Protein AF-A0A6A2Y0K1-F1 (afdb_monomer)

Radius of gyration: 18.23 Å; Cα contacts (8 Å, |Δi|>4): 203; chains: 1; bounding box: 44×36×52 Å

Mean predicted aligned error: 8.8 Å

Structure (mmCIF, N/CA/C/O backbone):
data_AF-A0A6A2Y0K1-F1
#
_entry.id   AF-A0A6A2Y0K1-F1
#
loop_
_atom_site.group_PDB
_atom_site.id
_atom_site.type_symbol
_atom_site.label_atom_id
_atom_site.label_alt_id
_atom_site.label_comp_id
_atom_site.label_asym_id
_atom_site.label_entity_id
_atom_site.label_seq_id
_atom_site.pdbx_PDB_ins_code
_atom_site.Cartn_x
_atom_site.Cartn_y
_atom_site.Cartn_z
_atom_site.occupancy
_atom_site.B_iso_or_equiv
_atom_site.auth_seq_id
_atom_site.auth_comp_id
_atom_site.auth_asym_id
_atom_site.auth_atom_id
_atom_site.pdbx_PDB_model_num
ATOM 1 N N . MET A 1 1 ? 5.555 -11.309 -13.187 1.00 53.84 1 MET A N 1
ATOM 2 C CA . MET A 1 1 ? 6.820 -11.446 -12.439 1.00 53.84 1 MET A CA 1
ATOM 3 C C . MET A 1 1 ? 6.806 -10.400 -11.347 1.00 53.84 1 MET A C 1
ATOM 5 O O . MET A 1 1 ? 6.466 -9.264 -11.647 1.00 53.84 1 MET A O 1
ATOM 9 N N . THR A 1 2 ? 7.125 -10.793 -10.123 1.00 60.97 2 THR A N 1
ATOM 10 C CA . THR A 1 2 ? 7.302 -9.915 -8.962 1.00 60.97 2 THR A CA 1
ATOM 11 C C . THR A 1 2 ? 8.755 -9.998 -8.495 1.00 60.97 2 THR A C 1
ATOM 13 O O . THR A 1 2 ? 9.480 -10.918 -8.870 1.00 60.97 2 THR A O 1
ATOM 16 N N . ILE A 1 3 ? 9.188 -9.012 -7.714 1.00 63.50 3 ILE A N 1
ATOM 17 C CA . ILE A 1 3 ? 10.504 -8.951 -7.069 1.00 63.50 3 ILE A CA 1
ATOM 18 C C . ILE A 1 3 ? 10.239 -8.642 -5.599 1.00 63.50 3 ILE A C 1
ATOM 20 O O . ILE A 1 3 ? 9.647 -7.601 -5.298 1.00 63.50 3 ILE A O 1
ATOM 24 N N . ASP A 1 4 ? 10.662 -9.540 -4.716 1.00 69.44 4 ASP A N 1
ATOM 25 C CA . ASP A 1 4 ? 10.650 -9.320 -3.273 1.00 69.44 4 ASP A CA 1
ATOM 26 C C . ASP A 1 4 ? 11.862 -8.484 -2.859 1.00 69.44 4 ASP A C 1
ATOM 28 O O . ASP A 1 4 ? 12.955 -8.664 -3.398 1.00 69.44 4 ASP A O 1
ATOM 32 N N . GLU A 1 5 ? 11.665 -7.562 -1.909 1.00 68.50 5 GLU A N 1
ATOM 33 C CA . GLU A 1 5 ? 12.72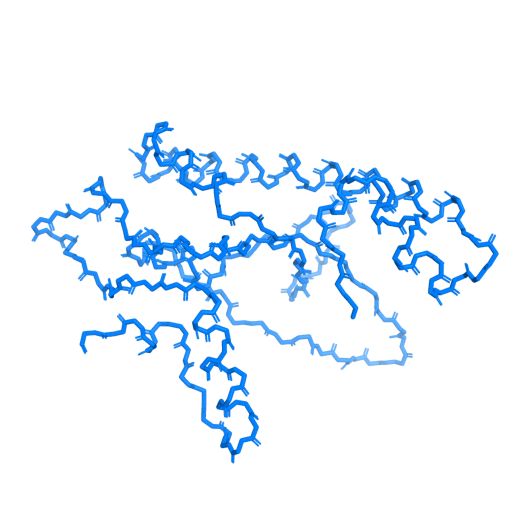1 -6.678 -1.389 1.00 68.50 5 GLU A CA 1
ATOM 34 C C . GLU A 1 5 ? 13.576 -6.038 -2.502 1.00 68.50 5 GLU A C 1
ATOM 36 O O . GLU A 1 5 ? 14.801 -6.087 -2.473 1.00 68.50 5 GLU A O 1
ATOM 41 N N . ALA A 1 6 ? 12.932 -5.454 -3.518 1.00 62.25 6 ALA A N 1
ATOM 42 C CA . ALA A 1 6 ? 13.609 -4.968 -4.723 1.00 62.25 6 ALA A CA 1
ATOM 43 C C . ALA A 1 6 ? 14.703 -3.907 -4.461 1.00 62.25 6 ALA A C 1
ATOM 45 O O . ALA A 1 6 ? 15.615 -3.771 -5.267 1.00 62.25 6 ALA A O 1
ATOM 46 N N . GLN A 1 7 ? 14.673 -3.220 -3.314 1.00 62.59 7 GLN A N 1
ATOM 47 C CA . GLN A 1 7 ? 15.758 -2.343 -2.860 1.00 62.59 7 GLN A CA 1
ATOM 48 C C . GLN A 1 7 ? 17.090 -3.083 -2.597 1.00 62.59 7 GLN A C 1
ATOM 50 O O . GLN A 1 7 ? 18.147 -2.460 -2.540 1.00 62.59 7 GLN A O 1
ATOM 55 N N . VAL A 1 8 ? 17.064 -4.410 -2.443 1.00 75.75 8 VAL A N 1
ATOM 56 C CA . VAL A 1 8 ? 18.248 -5.268 -2.328 1.00 75.75 8 VAL A CA 1
ATOM 57 C C . VAL A 1 8 ? 18.724 -5.642 -3.733 1.00 75.75 8 VAL A C 1
ATOM 59 O O . VAL A 1 8 ? 18.092 -6.437 -4.429 1.00 75.75 8 VAL A O 1
ATOM 62 N N . ALA A 1 9 ? 19.874 -5.102 -4.148 1.00 74.62 9 ALA A N 1
ATOM 63 C CA . ALA A 1 9 ? 20.397 -5.258 -5.511 1.00 74.62 9 ALA A CA 1
ATOM 64 C C . ALA A 1 9 ? 20.493 -6.715 -5.998 1.00 74.62 9 ALA A C 1
ATOM 66 O O . ALA A 1 9 ? 20.156 -7.002 -7.148 1.00 74.62 9 ALA A O 1
ATOM 67 N N . ALA A 1 10 ? 20.860 -7.646 -5.111 1.00 76.44 10 ALA A N 1
ATOM 68 C CA . ALA A 1 10 ? 20.919 -9.073 -5.421 1.00 76.44 10 ALA A CA 1
ATOM 69 C C . ALA A 1 10 ? 19.576 -9.631 -5.934 1.00 76.44 10 ALA A C 1
ATOM 71 O O . ALA A 1 10 ? 19.570 -10.447 -6.852 1.00 76.44 10 ALA A O 1
ATOM 72 N N . ASN A 1 11 ? 18.441 -9.153 -5.415 1.00 75.88 11 ASN A N 1
ATOM 73 C CA . ASN A 1 11 ? 17.114 -9.659 -5.773 1.00 75.88 11 ASN A CA 1
ATOM 74 C C . ASN A 1 11 ? 16.687 -9.185 -7.175 1.00 75.88 11 ASN A C 1
ATOM 76 O O . ASN A 1 11 ? 16.010 -9.912 -7.905 1.00 75.88 11 ASN A O 1
ATOM 80 N N . ILE A 1 12 ? 17.142 -7.997 -7.594 1.00 70.69 12 ILE A N 1
ATOM 81 C CA . ILE A 1 12 ? 16.997 -7.490 -8.969 1.00 70.69 12 ILE A CA 1
ATOM 82 C C . ILE A 1 12 ? 17.956 -8.200 -9.936 1.00 70.69 12 ILE A C 1
ATOM 84 O O . ILE A 1 12 ? 17.581 -8.509 -11.070 1.00 70.69 12 ILE A O 1
ATOM 88 N N . GLU A 1 13 ? 19.194 -8.459 -9.526 1.00 72.06 13 GLU A N 1
ATOM 89 C CA . GLU A 1 13 ? 20.202 -9.075 -10.394 1.00 72.06 13 GLU A CA 1
ATOM 90 C C . GLU A 1 13 ? 19.925 -10.566 -10.633 1.00 72.06 13 GLU A C 1
ATOM 92 O O . GLU A 1 13 ? 19.977 -11.025 -11.775 1.00 72.06 13 GLU A O 1
ATOM 97 N N . GLN A 1 14 ? 19.556 -11.306 -9.584 1.00 71.31 14 GLN A N 1
ATOM 98 C CA . GLN A 1 14 ? 19.331 -12.754 -9.642 1.00 71.31 14 GLN A CA 1
ATOM 99 C C . GLN A 1 14 ? 17.934 -13.140 -10.159 1.00 71.31 14 GLN A C 1
ATOM 101 O O . GLN A 1 14 ? 17.785 -14.242 -10.683 1.00 71.31 14 GLN A O 1
ATOM 106 N N . GLY A 1 15 ? 16.933 -12.254 -10.052 1.00 73.19 15 GLY A N 1
ATOM 107 C CA . GLY A 1 15 ? 15.549 -12.507 -10.475 1.00 73.19 15 GLY A CA 1
ATOM 108 C C . GLY A 1 15 ? 15.203 -11.992 -11.885 1.00 73.19 15 GLY A C 1
ATOM 109 O O . GLY A 1 15 ? 15.308 -12.730 -12.866 1.00 73.19 15 GLY A O 1
ATOM 110 N N . PRO A 1 16 ? 14.729 -10.741 -12.029 1.00 66.12 16 PRO A N 1
ATOM 111 C CA . PRO A 1 16 ? 14.232 -10.208 -13.298 1.00 66.12 16 PRO A CA 1
ATOM 112 C C . PRO A 1 16 ? 15.345 -10.036 -14.332 1.00 66.12 16 PRO A C 1
ATOM 114 O O . PRO A 1 16 ? 15.141 -10.327 -15.510 1.00 66.12 16 PRO A O 1
ATOM 117 N N . THR A 1 17 ? 16.522 -9.573 -13.906 1.00 68.50 17 THR A N 1
ATOM 118 C CA . THR A 1 17 ? 17.602 -9.221 -14.831 1.00 68.50 17 THR A CA 1
ATOM 119 C C . THR A 1 17 ? 18.168 -10.463 -15.505 1.00 68.50 17 THR A C 1
ATOM 121 O O . THR A 1 17 ? 18.288 -10.465 -16.724 1.00 68.50 17 THR A O 1
ATOM 124 N N . SER A 1 18 ? 18.439 -11.529 -14.747 1.00 70.19 18 SER A N 1
ATOM 125 C CA . SER A 1 18 ? 18.850 -12.835 -15.280 1.00 70.19 18 SER A CA 1
ATOM 126 C C . SER A 1 18 ? 17.787 -13.461 -16.198 1.00 70.19 18 SER A C 1
ATOM 128 O O . SER A 1 18 ? 18.130 -14.054 -17.219 1.00 70.19 18 SER A O 1
ATOM 130 N N . THR A 1 19 ? 16.497 -13.292 -15.875 1.00 75.12 19 THR A N 1
ATOM 131 C CA . THR A 1 19 ? 15.384 -13.863 -16.652 1.00 75.12 19 THR A CA 1
ATOM 132 C C . THR A 1 19 ? 15.193 -13.173 -18.007 1.00 75.12 19 THR A C 1
ATOM 134 O O . THR A 1 19 ? 14.961 -13.849 -19.007 1.00 75.12 19 THR A O 1
ATOM 137 N N . PHE A 1 20 ? 15.283 -11.840 -18.066 1.00 76.44 20 PHE A N 1
ATOM 138 C CA . PHE A 1 20 ? 15.138 -11.086 -19.322 1.00 76.44 20 PHE A CA 1
ATOM 139 C C . PHE A 1 20 ? 16.454 -10.940 -20.102 1.00 76.44 20 PHE A C 1
ATOM 141 O O . PHE A 1 20 ? 16.431 -10.834 -21.327 1.00 76.44 20 PHE A O 1
ATOM 148 N N . TRP A 1 21 ? 17.597 -10.974 -19.414 1.00 83.06 21 TRP A N 1
ATOM 149 C CA . TRP A 1 21 ? 18.937 -10.942 -19.998 1.00 83.06 21 TRP A CA 1
ATOM 150 C C . TRP A 1 21 ? 19.806 -12.048 -19.372 1.00 83.06 21 TRP A C 1
ATOM 152 O O . TRP A 1 21 ? 20.451 -11.813 -18.350 1.00 83.06 21 TRP A O 1
ATOM 162 N N . PRO A 1 22 ? 19.915 -13.234 -20.005 1.00 77.00 22 PRO A N 1
ATOM 163 C CA . PRO A 1 22 ? 20.721 -14.353 -19.492 1.00 77.00 22 PRO A CA 1
ATOM 164 C C . PRO A 1 22 ? 22.223 -14.065 -19.314 1.00 77.00 22 PRO A C 1
ATOM 166 O O . PRO A 1 22 ? 22.923 -14.816 -18.641 1.00 77.00 22 PRO A O 1
ATOM 169 N N . HIS A 1 23 ? 22.730 -12.976 -19.902 1.00 79.75 23 HIS A N 1
ATOM 170 C CA . HIS A 1 23 ? 24.102 -12.477 -19.725 1.00 79.75 23 HIS A CA 1
ATOM 171 C C . HIS A 1 23 ? 24.199 -11.294 -18.738 1.00 79.75 23 HIS A C 1
ATOM 173 O O . HIS A 1 23 ? 25.252 -10.671 -18.613 1.00 79.75 23 HIS A O 1
ATOM 179 N N . GLY A 1 24 ? 23.103 -10.979 -18.042 1.00 78.38 24 GLY A N 1
ATOM 180 C CA . GLY A 1 24 ? 22.944 -9.810 -17.186 1.00 78.38 24 GLY A CA 1
ATOM 181 C C . GLY A 1 24 ? 22.696 -8.509 -17.959 1.00 78.38 24 GLY A C 1
ATOM 182 O O . GLY A 1 24 ? 22.993 -8.379 -19.145 1.00 78.38 24 GLY A O 1
ATOM 183 N N . ASN A 1 25 ? 22.160 -7.509 -17.258 1.00 82.69 25 ASN A N 1
ATOM 184 C CA . ASN A 1 25 ? 22.039 -6.132 -17.735 1.00 82.69 25 ASN A CA 1
ATOM 185 C C . ASN A 1 25 ? 22.321 -5.173 -16.569 1.00 82.69 25 ASN A C 1
ATOM 187 O O . ASN A 1 25 ? 21.415 -4.634 -15.939 1.00 82.69 25 ASN A O 1
ATOM 191 N N . ILE A 1 26 ? 23.611 -4.984 -16.273 1.00 83.56 26 ILE A N 1
ATOM 192 C CA . ILE A 1 26 ? 24.103 -4.218 -15.113 1.00 83.56 26 ILE A CA 1
ATOM 193 C C . ILE A 1 26 ? 23.573 -2.773 -15.108 1.00 83.56 26 ILE A C 1
ATOM 195 O O . ILE A 1 26 ? 23.351 -2.200 -14.042 1.00 83.56 26 ILE A O 1
ATOM 199 N N . SER A 1 27 ? 23.355 -2.180 -16.287 1.00 84.81 27 SER A N 1
ATOM 200 C CA . SER A 1 27 ? 22.778 -0.836 -16.407 1.00 84.81 27 SER A CA 1
ATOM 201 C C . SER A 1 27 ? 21.330 -0.817 -15.906 1.00 84.81 27 SER A C 1
ATOM 203 O O . SER A 1 27 ? 20.997 -0.045 -15.009 1.00 84.81 27 SER A O 1
ATOM 205 N N . PHE A 1 28 ? 20.498 -1.742 -16.403 1.00 83.44 28 PHE A N 1
ATOM 206 C CA . PHE A 1 28 ? 19.109 -1.889 -15.967 1.00 83.44 28 PHE A CA 1
ATOM 207 C C . PHE A 1 28 ? 18.999 -2.211 -14.471 1.00 83.44 28 PHE A C 1
ATOM 209 O O . PHE A 1 28 ? 18.216 -1.556 -13.783 1.00 83.44 28 PHE A O 1
ATOM 216 N N . SER A 1 29 ? 19.819 -3.135 -13.947 1.00 81.81 29 SER A N 1
ATOM 217 C CA . SER A 1 29 ? 19.851 -3.443 -12.508 1.00 81.81 29 SER A CA 1
ATOM 218 C C . SER A 1 29 ? 20.084 -2.191 -11.669 1.00 81.81 29 SER A C 1
ATOM 220 O O . SER A 1 29 ? 19.303 -1.899 -10.767 1.00 81.81 29 SER A O 1
ATOM 222 N N . LYS A 1 30 ? 21.123 -1.410 -11.993 1.00 85.00 30 LYS A N 1
ATOM 223 C CA . LYS A 1 30 ? 21.480 -0.197 -11.244 1.00 85.00 30 LYS A CA 1
ATOM 224 C C . LYS A 1 30 ? 20.390 0.869 -11.309 1.00 85.00 30 LYS A C 1
ATOM 226 O O . LYS A 1 30 ? 20.088 1.478 -10.286 1.00 85.00 30 LYS A O 1
ATOM 231 N N . THR A 1 31 ? 19.771 1.072 -12.475 1.00 84.44 31 THR A N 1
ATOM 232 C CA . THR A 1 31 ? 18.630 1.988 -12.615 1.00 84.44 31 THR A CA 1
ATOM 233 C C . THR A 1 31 ? 17.434 1.537 -11.776 1.00 84.44 31 THR A C 1
ATOM 235 O O . THR A 1 31 ? 16.811 2.373 -11.123 1.00 84.44 31 THR A O 1
ATOM 238 N N . LEU A 1 32 ? 17.119 0.237 -11.759 1.00 80.31 32 LEU A N 1
ATOM 239 C CA . LEU A 1 32 ? 15.968 -0.283 -11.022 1.00 80.31 32 LEU A CA 1
ATOM 240 C C . LEU A 1 32 ? 16.193 -0.256 -9.501 1.00 80.31 32 LEU A C 1
ATOM 242 O O . LEU A 1 32 ? 15.295 0.179 -8.785 1.00 80.31 32 LEU A O 1
ATOM 246 N N . VAL A 1 33 ? 17.391 -0.610 -9.015 1.00 80.56 33 VAL A N 1
ATOM 247 C CA . VAL A 1 33 ? 17.774 -0.482 -7.593 1.00 80.56 33 VAL A CA 1
ATOM 248 C C . VAL A 1 33 ? 17.592 0.960 -7.126 1.00 80.56 33 VAL A C 1
ATOM 250 O O . VAL A 1 33 ? 16.787 1.219 -6.233 1.00 80.56 33 VAL A O 1
ATOM 253 N N . TRP A 1 34 ? 18.245 1.913 -7.797 1.00 83.19 34 TRP A N 1
ATOM 254 C CA . TRP A 1 34 ? 18.164 3.340 -7.468 1.00 83.19 34 TRP A CA 1
ATOM 255 C C . TRP A 1 34 ? 16.722 3.877 -7.491 1.00 83.19 34 TRP A C 1
ATOM 257 O O . TRP A 1 34 ? 16.318 4.643 -6.614 1.00 83.19 34 TRP A O 1
ATOM 267 N N . PHE A 1 35 ? 15.909 3.437 -8.458 1.00 82.25 35 PHE A N 1
ATOM 268 C CA . PHE A 1 35 ? 14.488 3.778 -8.503 1.00 82.25 35 PHE A CA 1
ATOM 269 C C . PHE A 1 35 ? 13.730 3.238 -7.280 1.00 82.25 35 PHE A C 1
ATOM 271 O O . PHE A 1 35 ? 12.950 3.973 -6.675 1.00 82.25 35 PHE A O 1
ATOM 278 N N . THR A 1 36 ? 13.970 1.985 -6.879 1.00 77.19 36 THR A N 1
ATOM 279 C CA . THR A 1 36 ? 13.310 1.384 -5.706 1.00 77.19 36 THR A CA 1
ATOM 280 C C . THR A 1 36 ? 13.751 2.012 -4.382 1.00 77.19 36 THR A C 1
ATOM 282 O O . THR A 1 36 ? 12.904 2.221 -3.517 1.00 77.19 36 THR A O 1
ATOM 285 N N . GLU A 1 37 ? 15.017 2.419 -4.237 1.00 81.25 37 GLU A N 1
ATOM 286 C CA . GLU A 1 37 ? 15.493 3.196 -3.080 1.00 81.25 37 GLU A CA 1
ATOM 287 C C . GLU A 1 37 ? 14.754 4.540 -2.953 1.00 81.25 37 GLU A C 1
ATOM 289 O O . GLU A 1 37 ? 14.286 4.907 -1.871 1.00 81.25 37 GLU A O 1
ATOM 294 N N . LEU A 1 38 ? 14.610 5.282 -4.060 1.00 82.44 38 LEU A N 1
ATOM 295 C CA . LEU A 1 38 ? 13.881 6.555 -4.072 1.00 82.44 38 LEU A CA 1
ATOM 296 C C . LEU A 1 38 ? 12.383 6.371 -3.815 1.00 82.44 38 LEU A C 1
ATOM 298 O O . LEU A 1 38 ? 11.801 7.126 -3.034 1.00 82.44 38 LEU A O 1
ATOM 302 N N . ALA A 1 39 ? 11.764 5.365 -4.432 1.00 78.31 39 ALA A N 1
ATOM 303 C CA . ALA A 1 39 ? 10.350 5.075 -4.241 1.00 78.31 39 ALA A CA 1
ATOM 304 C C . ALA A 1 39 ? 10.053 4.624 -2.796 1.00 78.31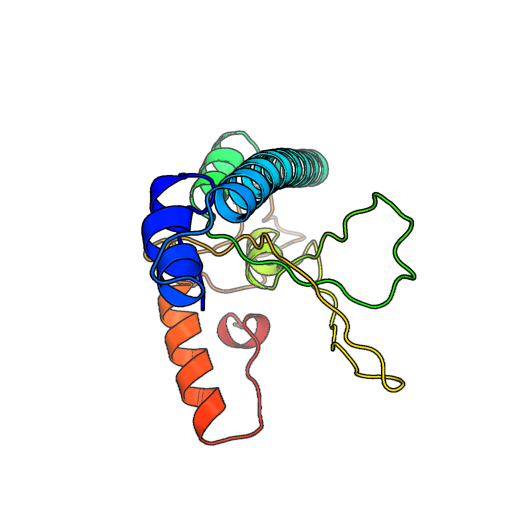 39 ALA A C 1
ATOM 306 O O . ALA A 1 39 ? 9.067 5.070 -2.216 1.00 78.31 39 ALA A O 1
ATOM 307 N N . SER A 1 40 ? 10.936 3.834 -2.172 1.00 76.94 40 SER A N 1
ATOM 308 C CA . SER A 1 40 ? 10.803 3.414 -0.768 1.00 76.94 40 SER A CA 1
ATOM 309 C C . SER A 1 40 ? 10.879 4.607 0.198 1.00 76.94 40 SER A C 1
ATOM 311 O O . SER A 1 40 ? 10.108 4.706 1.153 1.00 76.94 40 SER A O 1
ATOM 313 N N . ARG A 1 41 ? 11.744 5.592 -0.091 1.00 83.62 41 ARG A N 1
ATOM 314 C CA . ARG A 1 41 ? 11.805 6.861 0.660 1.00 83.62 41 ARG A CA 1
ATOM 315 C C . ARG A 1 41 ? 10.534 7.703 0.502 1.00 83.62 41 ARG A C 1
ATOM 317 O O . ARG A 1 41 ? 10.093 8.316 1.476 1.00 83.62 41 ARG A O 1
ATOM 324 N N . LEU A 1 42 ? 9.946 7.736 -0.696 1.00 83.50 42 LEU A N 1
ATOM 325 C CA . LEU A 1 42 ? 8.653 8.385 -0.935 1.00 83.50 42 LEU A CA 1
ATOM 326 C C . LEU A 1 42 ? 7.530 7.685 -0.154 1.00 83.50 42 LEU A C 1
ATOM 328 O O . LEU A 1 42 ? 6.770 8.360 0.534 1.00 83.50 42 LEU A O 1
ATOM 332 N N . GLU A 1 43 ? 7.468 6.352 -0.184 1.00 80.06 43 GLU A N 1
ATOM 333 C CA . GLU A 1 43 ? 6.468 5.569 0.552 1.00 80.06 43 GLU A CA 1
ATOM 334 C C . GLU A 1 43 ? 6.526 5.835 2.063 1.00 80.06 43 GLU A C 1
ATOM 336 O O . GLU A 1 43 ? 5.512 6.207 2.650 1.00 80.06 43 GLU A O 1
ATOM 341 N N . LYS A 1 44 ? 7.717 5.780 2.678 1.00 81.56 44 LYS A N 1
ATOM 342 C CA . LYS A 1 44 ? 7.894 6.095 4.110 1.00 81.56 44 LYS A CA 1
ATOM 343 C C . LYS A 1 44 ? 7.529 7.539 4.469 1.00 81.56 44 LYS A C 1
ATOM 345 O O . LYS A 1 44 ? 7.139 7.814 5.604 1.00 81.56 44 LYS A O 1
ATOM 350 N N . THR A 1 45 ? 7.626 8.464 3.512 1.00 87.12 45 THR A N 1
ATOM 351 C CA . THR A 1 45 ? 7.162 9.851 3.687 1.00 87.12 45 THR A CA 1
ATOM 352 C C . THR A 1 45 ? 5.633 9.910 3.682 1.00 87.12 45 THR A C 1
ATOM 354 O O . THR A 1 45 ? 5.042 10.502 4.581 1.00 87.12 45 THR A O 1
ATOM 357 N N . VAL A 1 46 ? 4.984 9.236 2.727 1.00 85.31 46 VAL A N 1
ATOM 358 C CA . VAL A 1 46 ? 3.516 9.141 2.640 1.00 85.31 46 VAL A CA 1
ATOM 359 C C . VAL A 1 46 ? 2.923 8.437 3.865 1.00 85.31 46 VAL A C 1
ATOM 361 O O . VAL A 1 46 ? 1.966 8.945 4.440 1.00 85.31 46 VAL A O 1
ATOM 364 N N . GLN A 1 47 ? 3.498 7.311 4.300 1.00 83.75 47 GLN A N 1
ATOM 365 C CA . GLN A 1 47 ? 3.068 6.579 5.500 1.00 83.75 47 GLN A CA 1
ATOM 366 C C . GLN A 1 47 ? 3.104 7.476 6.742 1.00 83.75 47 GLN A C 1
ATOM 368 O O . GLN A 1 47 ? 2.132 7.514 7.494 1.00 83.75 47 GLN A O 1
ATOM 373 N N . ARG A 1 48 ? 4.174 8.266 6.919 1.00 85.50 48 ARG A N 1
ATOM 374 C CA . ARG A 1 48 ? 4.253 9.243 8.010 1.00 85.50 48 ARG A CA 1
ATOM 375 C C . ARG A 1 48 ? 3.175 10.320 7.904 1.00 85.50 48 ARG A C 1
ATOM 377 O O . ARG A 1 48 ? 2.492 10.563 8.889 1.00 85.50 48 ARG A O 1
ATOM 384 N N . MET A 1 49 ? 2.980 10.917 6.727 1.00 88.75 49 MET A N 1
ATOM 385 C CA . MET A 1 49 ? 1.928 11.923 6.529 1.00 88.75 49 MET A CA 1
ATOM 386 C C . MET A 1 49 ? 0.534 11.360 6.844 1.00 88.75 49 MET A C 1
ATOM 388 O O . MET A 1 49 ? -0.291 12.063 7.414 1.00 88.75 49 MET A O 1
ATOM 392 N N . VAL A 1 50 ? 0.266 10.091 6.515 1.00 87.69 50 VAL A N 1
ATOM 393 C CA . VAL A 1 50 ? -0.988 9.412 6.878 1.00 87.69 50 VAL A CA 1
ATOM 394 C C . VAL A 1 50 ? -1.111 9.251 8.398 1.00 87.69 50 VAL A C 1
ATOM 396 O O . VAL A 1 50 ? -2.147 9.617 8.941 1.00 87.69 50 VAL A O 1
ATOM 399 N N . LEU A 1 51 ? -0.072 8.782 9.099 1.00 87.06 51 LEU A N 1
ATOM 400 C CA . LEU A 1 51 ? -0.080 8.690 10.570 1.00 87.06 51 LEU A CA 1
ATOM 401 C C . LEU A 1 51 ? -0.326 10.054 11.233 1.00 87.06 51 LEU A C 1
ATOM 403 O O . LEU A 1 51 ? -1.181 10.161 12.106 1.00 87.06 51 LEU A O 1
ATOM 407 N N . GLU A 1 52 ? 0.374 11.096 10.776 1.00 89.38 52 GLU A N 1
ATOM 408 C CA . GLU A 1 52 ? 0.251 12.471 11.279 1.00 89.38 52 GLU A CA 1
ATOM 409 C C . GLU A 1 52 ? -1.158 13.050 11.047 1.00 89.38 52 GLU A C 1
ATOM 411 O O . GLU A 1 52 ? -1.700 13.709 11.933 1.00 89.38 52 GLU A O 1
ATOM 416 N N . ILE A 1 53 ? -1.784 12.772 9.895 1.00 90.38 53 ILE A N 1
ATOM 417 C CA . ILE A 1 53 ? -3.167 13.183 9.583 1.00 90.38 53 ILE A CA 1
ATOM 418 C C . ILE A 1 53 ? -4.193 12.451 10.460 1.00 90.38 53 ILE A C 1
ATOM 420 O O . ILE A 1 53 ? -5.194 13.048 10.853 1.00 90.38 53 ILE A O 1
ATOM 424 N N . PHE A 1 54 ? -3.961 11.170 10.754 1.00 89.75 54 PHE A N 1
ATOM 425 C CA . PHE A 1 54 ? -4.879 10.327 11.525 1.00 89.75 54 PHE A CA 1
ATOM 426 C C . PHE A 1 54 ? -4.591 10.301 13.037 1.00 89.75 54 PHE A C 1
ATOM 428 O O . PHE A 1 54 ? -5.345 9.682 13.781 1.00 89.75 54 PHE A O 1
ATOM 435 N N . GLY A 1 55 ? -3.545 10.986 13.511 1.00 89.56 55 GLY A N 1
ATOM 436 C CA . GLY A 1 55 ? -3.205 11.091 14.936 1.00 89.56 55 GLY A CA 1
ATOM 437 C C . GLY A 1 55 ? -2.671 9.803 15.577 1.00 89.56 55 GLY A C 1
ATOM 438 O O . GLY A 1 55 ? -2.665 9.701 16.801 1.00 89.56 55 GLY A O 1
ATOM 439 N N . VAL A 1 56 ? -2.235 8.830 14.772 1.00 86.19 56 VAL A N 1
ATOM 440 C CA . VAL A 1 56 ? -1.762 7.512 15.235 1.00 86.19 56 VAL A CA 1
ATOM 441 C C . VAL A 1 56 ? -0.280 7.579 15.627 1.00 86.19 56 VAL A C 1
ATOM 443 O O . VAL A 1 56 ? 0.508 8.273 14.982 1.00 86.19 56 VAL A O 1
ATOM 446 N N . ASP A 1 57 ? 0.113 6.865 16.687 1.00 77.19 57 ASP A N 1
ATOM 447 C CA . ASP A 1 57 ? 1.423 7.028 17.326 1.00 77.19 57 ASP A CA 1
ATOM 448 C C . ASP A 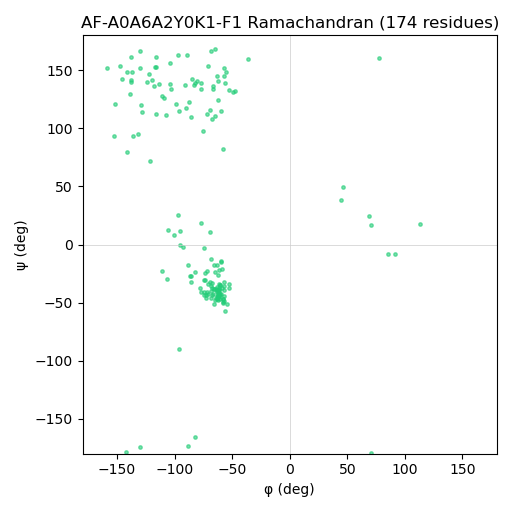1 57 ? 2.560 6.150 16.729 1.00 77.19 57 ASP A C 1
ATOM 450 O O . ASP A 1 57 ? 2.426 5.471 15.704 1.00 77.19 57 ASP A O 1
ATOM 454 N N . ASN A 1 58 ? 3.732 6.165 17.379 1.00 65.44 58 ASN A N 1
ATOM 455 C CA . ASN A 1 58 ? 4.910 5.397 16.959 1.00 65.44 58 ASN A CA 1
ATOM 456 C C . ASN A 1 58 ? 4.774 3.860 17.108 1.00 65.44 58 ASN A C 1
ATOM 458 O O . ASN A 1 58 ? 5.598 3.123 16.561 1.00 65.44 58 ASN A O 1
ATOM 462 N N . HIS A 1 59 ? 3.759 3.342 17.803 1.00 64.38 59 HIS A N 1
ATOM 463 C CA . HIS A 1 59 ? 3.396 1.923 17.769 1.00 64.38 59 HIS A CA 1
ATOM 464 C C . HIS A 1 59 ? 2.647 1.594 16.473 1.00 64.38 59 HIS A C 1
ATOM 466 O O . HIS A 1 59 ? 2.968 0.594 15.825 1.00 64.38 59 HIS A O 1
ATOM 472 N N . GLY A 1 60 ? 1.749 2.478 16.025 1.00 59.22 60 GLY A N 1
ATOM 473 C CA . GLY A 1 60 ? 1.142 2.400 14.694 1.00 59.22 60 GLY A CA 1
ATOM 474 C C . GLY A 1 60 ? 2.165 2.506 13.557 1.00 59.22 60 GLY A C 1
ATOM 475 O O . GLY A 1 60 ? 2.047 1.789 12.566 1.00 59.22 60 GLY A O 1
ATOM 476 N N . TRP A 1 61 ? 3.235 3.295 13.729 1.00 56.56 61 TRP A N 1
ATOM 477 C CA . TRP A 1 61 ? 4.386 3.290 12.808 1.00 56.56 61 TRP A CA 1
ATOM 478 C C . TRP A 1 61 ? 5.015 1.896 12.665 1.00 56.56 61 TRP A C 1
ATOM 480 O O . TRP A 1 61 ? 5.208 1.431 11.544 1.00 56.56 61 TRP A O 1
ATOM 490 N N . ARG A 1 62 ? 5.289 1.191 13.774 1.00 58.53 62 ARG A N 1
ATOM 491 C CA . ARG A 1 62 ? 5.851 -0.175 13.721 1.00 58.53 62 ARG A CA 1
ATOM 492 C C . ARG A 1 62 ? 4.914 -1.154 13.018 1.00 58.53 62 ARG A C 1
ATOM 494 O O . ARG A 1 62 ? 5.379 -1.990 12.253 1.00 58.53 62 ARG A O 1
ATOM 501 N N . VAL A 1 63 ? 3.609 -1.022 13.253 1.00 59.53 63 VAL A N 1
ATOM 502 C CA . VAL A 1 63 ? 2.584 -1.808 12.559 1.00 59.53 63 VAL A CA 1
ATOM 503 C C . VAL A 1 63 ? 2.606 -1.544 11.052 1.00 59.53 63 VAL A C 1
ATOM 505 O O . VAL A 1 63 ? 2.572 -2.502 10.288 1.00 59.53 63 VAL A O 1
ATOM 508 N N . LEU A 1 64 ? 2.734 -0.288 10.606 1.00 58.78 64 LEU A N 1
ATOM 509 C CA . LEU A 1 64 ? 2.873 0.020 9.179 1.00 58.78 64 LEU A CA 1
ATOM 510 C C . LEU A 1 64 ? 4.214 -0.441 8.583 1.00 58.78 64 LEU A C 1
ATOM 512 O O . LEU A 1 64 ? 4.224 -0.847 7.425 1.00 58.78 64 LEU A O 1
ATOM 516 N N . GLU A 1 65 ? 5.320 -0.452 9.337 1.00 56.88 65 GLU A N 1
ATOM 517 C CA . GLU A 1 65 ? 6.586 -1.048 8.868 1.00 56.88 65 GLU A CA 1
ATOM 518 C C . GLU A 1 65 ? 6.500 -2.578 8.706 1.00 56.88 65 GLU A C 1
ATOM 520 O O . GLU A 1 65 ? 7.093 -3.119 7.774 1.00 56.88 65 GLU A O 1
ATOM 525 N N . ASP A 1 66 ? 5.715 -3.271 9.537 1.00 50.66 66 ASP A N 1
ATOM 526 C CA . ASP A 1 66 ? 5.367 -4.688 9.341 1.00 50.66 66 ASP A CA 1
ATOM 527 C C . ASP A 1 66 ? 4.323 -4.908 8.211 1.00 50.66 66 ASP A C 1
ATOM 529 O O . ASP A 1 66 ? 4.031 -6.053 7.867 1.00 50.66 66 ASP A O 1
ATOM 533 N N . MET A 1 67 ? 3.784 -3.857 7.567 1.00 49.28 67 MET A N 1
ATOM 534 C CA . MET A 1 67 ? 2.820 -3.971 6.453 1.00 49.28 67 MET A CA 1
ATOM 535 C C . MET A 1 67 ? 3.426 -3.865 5.032 1.00 49.28 67 MET A C 1
ATOM 537 O O . MET A 1 67 ? 2.731 -3.461 4.095 1.00 49.28 67 MET A O 1
ATOM 541 N N . VAL A 1 68 ? 4.709 -4.198 4.840 1.00 41.31 68 VAL A N 1
ATOM 542 C CA . VAL A 1 68 ? 5.445 -3.813 3.617 1.00 41.31 68 VAL A CA 1
ATOM 543 C C . VAL A 1 68 ? 5.915 -4.984 2.732 1.00 41.31 68 VAL A C 1
ATOM 545 O O . VAL A 1 68 ? 6.886 -5.676 3.037 1.00 41.31 68 VAL A O 1
ATOM 548 N N . LYS A 1 69 ? 5.312 -5.086 1.538 1.00 41.41 69 LYS A N 1
ATOM 549 C CA . LYS A 1 69 ? 5.873 -5.649 0.288 1.00 41.41 69 LYS A CA 1
ATOM 550 C C . LYS A 1 69 ? 5.332 -4.887 -0.943 1.00 41.41 69 LYS A C 1
ATOM 552 O O . LYS A 1 69 ? 4.168 -4.506 -0.951 1.00 41.41 69 LYS A O 1
ATOM 557 N N . TRP A 1 70 ? 6.189 -4.691 -1.957 1.00 36.50 70 TRP A N 1
ATOM 558 C CA . TRP A 1 70 ? 6.173 -3.602 -2.972 1.00 36.50 70 TRP A CA 1
ATOM 559 C C . TRP A 1 70 ? 5.193 -3.793 -4.212 1.00 36.50 70 TRP A C 1
ATOM 561 O O . TRP A 1 70 ? 4.346 -4.671 -4.126 1.00 36.50 70 TRP A O 1
ATOM 571 N N . TRP A 1 71 ? 5.274 -3.036 -5.361 1.00 35.38 71 TRP A N 1
ATOM 572 C CA . TRP A 1 71 ? 4.538 -3.165 -6.703 1.00 35.38 71 TRP A CA 1
ATOM 573 C C . TRP A 1 71 ? 3.448 -2.195 -7.387 1.00 35.38 71 TRP A C 1
ATOM 575 O O . TRP A 1 71 ? 2.851 -2.613 -8.373 1.00 35.38 71 TRP A O 1
ATOM 585 N N . ILE A 1 72 ? 3.224 -0.903 -7.045 1.00 31.98 72 ILE A N 1
ATOM 586 C CA . ILE A 1 72 ? 2.252 0.118 -7.615 1.00 31.98 72 ILE A CA 1
ATOM 587 C C . ILE A 1 72 ? 1.918 0.186 -9.132 1.00 31.98 72 ILE A C 1
ATOM 589 O O . ILE A 1 72 ? 2.689 -0.192 -10.008 1.00 31.98 72 ILE A O 1
ATOM 593 N N . VAL A 1 73 ? 0.765 0.803 -9.453 1.00 35.00 73 VAL A N 1
ATOM 594 C CA . VAL A 1 73 ? 0.307 1.104 -10.830 1.00 35.00 73 VAL A CA 1
ATOM 595 C C . VAL A 1 73 ? -0.140 2.573 -11.009 1.00 35.00 73 VAL A C 1
ATOM 597 O O . VAL A 1 73 ? -0.596 3.220 -10.075 1.00 35.00 73 VAL A O 1
ATOM 600 N N . SER A 1 74 ? -0.022 3.102 -12.236 1.00 31.77 74 SER A N 1
ATOM 601 C CA . SER A 1 74 ? -0.410 4.467 -12.649 1.00 31.77 74 SER A CA 1
ATOM 602 C C . SER A 1 74 ? -1.730 4.491 -13.442 1.00 31.77 74 SER A C 1
ATOM 604 O O . SER A 1 74 ? -1.889 3.743 -14.415 1.00 31.77 74 SER A O 1
ATOM 606 N N . TYR A 1 75 ? -2.646 5.410 -13.103 1.00 34.66 75 TYR A N 1
ATOM 607 C CA . TYR A 1 75 ? -3.905 5.629 -13.836 1.00 34.66 75 TYR A CA 1
ATOM 608 C C . TYR A 1 75 ? -4.175 7.108 -14.196 1.00 34.66 75 TYR A C 1
ATOM 610 O O . TYR A 1 75 ? -3.277 7.928 -14.052 1.00 34.66 75 TYR A O 1
ATOM 618 N N . TYR A 1 76 ? -5.354 7.410 -14.766 1.00 40.81 76 TYR A N 1
ATOM 619 C CA . TYR A 1 76 ? -5.708 8.621 -15.531 1.00 40.81 76 TYR A CA 1
ATOM 620 C C . TYR A 1 76 ? -5.527 9.955 -14.777 1.00 40.81 76 TYR A C 1
ATOM 622 O O . TYR A 1 76 ? -6.475 10.591 -14.324 1.00 40.81 76 TYR A O 1
ATOM 630 N N . VAL A 1 77 ? -4.286 10.414 -14.776 1.00 50.75 77 VAL A N 1
ATOM 631 C CA . VAL A 1 77 ? -3.872 11.814 -14.850 1.00 50.75 77 VAL A CA 1
ATOM 632 C C . VAL A 1 77 ? -2.982 11.883 -16.098 1.00 50.75 77 VAL A C 1
ATOM 634 O O . VAL A 1 77 ? -2.307 10.892 -16.391 1.00 50.75 77 VAL A O 1
ATOM 637 N N . GLU A 1 78 ? -2.949 12.988 -16.850 1.00 56.22 78 GLU A N 1
ATOM 638 C CA . GLU A 1 78 ? -1.802 13.210 -17.746 1.00 56.22 78 GLU A CA 1
ATOM 639 C C . GLU A 1 78 ? -0.575 13.389 -16.845 1.00 56.22 78 GLU A C 1
ATOM 641 O O . GLU A 1 78 ? -0.531 14.370 -16.098 1.00 56.22 78 GLU A O 1
ATOM 646 N N . PRO A 1 79 ? 0.384 12.441 -16.805 1.00 60.81 79 PRO A N 1
ATOM 647 C CA . PRO A 1 79 ? 1.438 12.511 -15.812 1.00 60.81 79 PRO A CA 1
ATOM 648 C C . PRO A 1 79 ? 2.330 13.689 -16.172 1.00 60.81 79 PRO A C 1
ATOM 650 O O . PRO A 1 79 ? 2.985 13.672 -17.217 1.00 60.81 79 PRO A O 1
ATOM 653 N N . SER A 1 80 ? 2.372 14.702 -15.305 1.00 68.50 80 SER A N 1
ATOM 654 C CA . SER A 1 80 ? 3.388 15.743 -15.421 1.00 68.50 80 SER A CA 1
ATOM 655 C C . SER A 1 80 ? 4.757 15.055 -15.476 1.00 68.50 80 SER A C 1
ATOM 657 O O . SER A 1 80 ? 5.000 14.151 -14.660 1.00 68.50 80 SER A O 1
ATOM 659 N N . PRO A 1 81 ? 5.654 15.427 -16.404 1.00 73.12 81 PRO A N 1
ATOM 660 C CA . PRO A 1 81 ? 7.026 14.952 -16.377 1.00 73.12 81 PRO A CA 1
ATOM 661 C C . PRO A 1 81 ? 7.607 15.099 -14.965 1.00 73.12 81 PRO A C 1
ATOM 663 O O . PRO A 1 81 ? 7.460 16.140 -14.326 1.00 73.12 81 PRO A O 1
ATOM 666 N N . ASN A 1 82 ? 8.248 14.037 -14.473 1.00 75.56 82 ASN A N 1
ATOM 667 C CA . ASN A 1 82 ? 8.829 13.946 -13.127 1.00 75.56 82 ASN A CA 1
ATOM 668 C C . ASN A 1 82 ? 7.811 13.909 -11.957 1.00 75.56 82 ASN A C 1
ATOM 670 O O . ASN A 1 82 ? 8.167 14.255 -10.832 1.00 75.56 82 ASN A O 1
ATOM 674 N N . SER A 1 83 ? 6.567 13.465 -12.188 1.00 80.25 83 SER A N 1
ATOM 675 C CA . SER A 1 83 ? 5.569 13.205 -11.130 1.00 80.25 83 SER A CA 1
ATOM 676 C C . SER A 1 83 ? 5.361 11.712 -10.828 1.00 80.25 83 SER A C 1
ATOM 678 O O . SER A 1 83 ? 5.603 10.847 -11.670 1.00 80.25 83 SER A O 1
ATOM 680 N N . PHE A 1 84 ? 4.878 11.418 -9.617 1.00 77.50 84 PHE A N 1
ATOM 681 C CA . PHE A 1 84 ? 4.477 10.082 -9.160 1.00 77.50 84 PHE A CA 1
ATOM 682 C C . PHE A 1 84 ? 2.975 10.056 -8.851 1.00 77.50 84 PHE A C 1
ATOM 684 O O . PHE A 1 84 ? 2.401 11.073 -8.465 1.00 77.50 84 PHE A O 1
ATOM 691 N N . ILE A 1 85 ? 2.347 8.884 -8.978 1.00 78.75 85 ILE A N 1
ATOM 692 C CA . ILE A 1 85 ? 0.958 8.648 -8.562 1.00 78.75 85 ILE A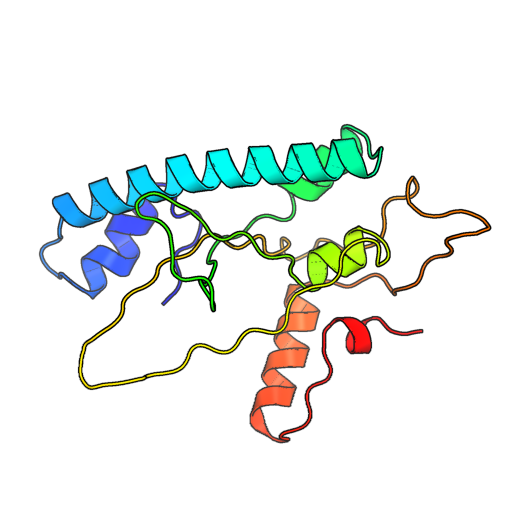 CA 1
ATOM 693 C C . ILE A 1 85 ? 0.976 7.714 -7.352 1.00 78.75 85 ILE A C 1
ATOM 695 O O . ILE A 1 85 ? 1.575 6.644 -7.406 1.00 78.75 85 ILE A O 1
ATOM 699 N N . VAL A 1 86 ? 0.301 8.126 -6.281 1.00 80.25 86 VAL A N 1
ATOM 700 C CA . VAL A 1 86 ? 0.138 7.372 -5.032 1.00 80.25 86 VAL A CA 1
ATOM 701 C C . VAL A 1 86 ? -1.337 6.996 -4.895 1.00 80.25 86 VAL A C 1
ATOM 703 O O . VAL A 1 86 ? -2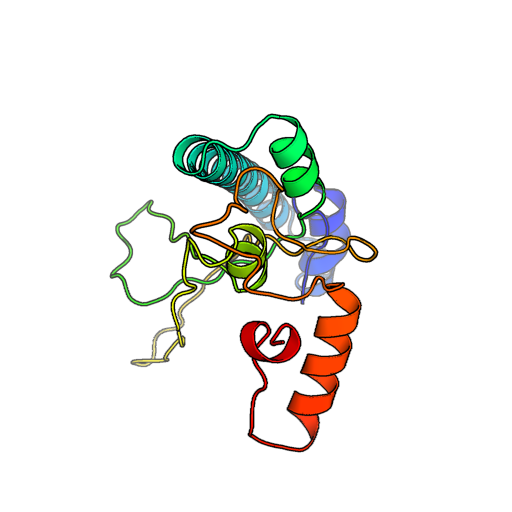.209 7.805 -5.213 1.00 80.25 86 VAL A O 1
ATOM 706 N N . MET A 1 87 ? -1.632 5.770 -4.459 1.00 81.25 87 MET A N 1
ATOM 707 C CA . MET A 1 87 ? -3.002 5.255 -4.344 1.00 81.25 87 MET A CA 1
ATOM 708 C C . MET A 1 87 ? -3.193 4.480 -3.040 1.00 81.25 87 MET A C 1
ATOM 710 O O . MET A 1 87 ? -2.317 3.723 -2.630 1.00 81.25 87 MET A O 1
ATOM 714 N N . VAL A 1 88 ? -4.365 4.631 -2.425 1.00 83.94 88 VAL A N 1
ATOM 715 C CA . VAL A 1 88 ? -4.793 3.847 -1.257 1.00 83.94 88 VAL A CA 1
ATOM 716 C C . VAL A 1 88 ? -5.228 2.450 -1.713 1.00 83.94 88 VAL A C 1
ATOM 718 O O . VAL A 1 88 ? -5.977 2.326 -2.683 1.00 83.94 88 VAL A O 1
ATOM 721 N N . GLY A 1 89 ? -4.775 1.405 -1.015 1.00 81.62 89 GLY A N 1
ATOM 722 C CA . GLY A 1 89 ? -5.240 0.020 -1.183 1.00 81.62 89 GLY A CA 1
ATOM 723 C C . GLY A 1 89 ? -6.316 -0.369 -0.159 1.00 81.62 89 GLY A C 1
ATOM 724 O O . GLY A 1 89 ? -6.458 0.290 0.871 1.00 81.62 89 GLY A O 1
ATOM 725 N N . GLU A 1 90 ? -7.066 -1.452 -0.406 1.00 84.88 90 GLU A N 1
ATOM 726 C CA . GLU A 1 90 ? -8.121 -1.895 0.527 1.00 84.88 90 GLU A CA 1
ATOM 727 C C . GLU A 1 90 ? -7.580 -2.241 1.932 1.00 84.88 90 GLU A C 1
ATOM 729 O O . GLU A 1 90 ? -8.243 -1.930 2.918 1.00 84.88 90 GLU A O 1
ATOM 734 N N . SER A 1 91 ? -6.368 -2.799 2.053 1.00 88.00 91 SER A N 1
ATOM 735 C CA . SER A 1 91 ? -5.764 -3.109 3.362 1.00 88.00 91 SER A CA 1
ATOM 736 C C . SER A 1 91 ? -5.556 -1.854 4.217 1.00 88.00 91 SER A C 1
ATOM 738 O O . SER A 1 91 ? -5.877 -1.854 5.402 1.00 88.00 91 SER A O 1
ATOM 740 N N . LEU A 1 92 ? -5.098 -0.753 3.603 1.00 87.25 92 LEU A N 1
ATOM 741 C CA . LEU A 1 92 ? -4.913 0.530 4.288 1.00 87.25 92 LEU A CA 1
ATOM 742 C C . LEU A 1 92 ? -6.257 1.187 4.640 1.00 87.25 92 LEU A C 1
ATOM 744 O O . LEU A 1 92 ? -6.368 1.799 5.697 1.00 87.25 92 LEU A O 1
ATOM 748 N N . LYS A 1 93 ? -7.298 1.018 3.809 1.00 88.69 93 LYS A N 1
ATOM 749 C CA . LYS A 1 93 ? -8.670 1.421 4.166 1.00 88.69 93 LYS A CA 1
ATOM 750 C C . LYS A 1 93 ? -9.137 0.726 5.446 1.00 88.69 93 LYS A C 1
ATOM 752 O O . LYS A 1 93 ? -9.710 1.387 6.306 1.00 88.69 93 LYS A O 1
ATOM 757 N N . ILE A 1 94 ? -8.930 -0.588 5.559 1.00 90.81 94 ILE A N 1
ATOM 758 C CA . ILE A 1 94 ? -9.351 -1.356 6.740 1.00 90.81 94 ILE A CA 1
ATOM 759 C C . ILE A 1 94 ? -8.545 -0.948 7.971 1.00 90.81 94 ILE A C 1
ATOM 761 O O . ILE A 1 94 ? -9.132 -0.720 9.027 1.00 90.81 94 ILE A O 1
ATOM 765 N N . TRP A 1 95 ? -7.229 -0.786 7.824 1.00 91.25 95 TRP A N 1
ATOM 766 C CA . TRP A 1 95 ? -6.375 -0.315 8.909 1.00 91.25 95 TRP A CA 1
ATOM 767 C C . TRP A 1 95 ? -6.776 1.086 9.397 1.00 91.25 95 TRP A C 1
ATOM 769 O O . TRP A 1 95 ? -6.920 1.298 10.590 1.00 91.25 95 TRP A O 1
ATOM 779 N N . LEU A 1 96 ? -7.096 2.022 8.500 1.00 91.38 96 LEU A N 1
ATOM 780 C CA . LEU A 1 96 ? -7.595 3.357 8.867 1.00 91.38 96 LEU A CA 1
ATOM 781 C C . LEU A 1 96 ? -9.076 3.381 9.305 1.00 91.38 96 LEU A C 1
ATOM 783 O O . LEU A 1 96 ? -9.711 4.433 9.242 1.00 91.38 96 LEU A O 1
ATOM 787 N N . ASN A 1 97 ? -9.657 2.233 9.674 1.00 93.06 97 ASN A N 1
ATOM 788 C CA . ASN A 1 97 ? -11.072 2.051 10.026 1.00 93.06 97 ASN A CA 1
ATOM 789 C C . ASN A 1 97 ? -12.047 2.755 9.049 1.00 93.06 97 ASN A C 1
ATOM 791 O O . ASN A 1 97 ? -13.041 3.351 9.446 1.00 93.06 97 ASN A O 1
ATOM 795 N N . GLY A 1 98 ? -11.735 2.728 7.747 1.00 90.31 98 GLY A N 1
ATOM 796 C CA . GLY A 1 98 ? -12.531 3.339 6.675 1.00 90.31 98 GLY A CA 1
ATOM 797 C C . GLY A 1 98 ? -12.163 4.780 6.305 1.00 90.31 98 GLY A C 1
ATOM 798 O O . GLY A 1 98 ? -12.654 5.271 5.288 1.00 90.31 98 GLY A O 1
ATOM 799 N N . GLY A 1 99 ? -11.277 5.435 7.061 1.00 89.25 99 GLY A N 1
ATOM 800 C CA . GLY A 1 99 ? -10.946 6.859 6.925 1.00 89.25 99 GLY A CA 1
ATOM 801 C C . GLY A 1 99 ? -10.346 7.291 5.580 1.00 89.25 99 GLY A C 1
ATOM 802 O O . GLY A 1 99 ? -10.465 8.457 5.211 1.00 89.25 99 GLY A O 1
ATOM 803 N N . LEU A 1 100 ? -9.759 6.369 4.808 1.00 86.25 100 LEU A N 1
ATOM 804 C CA . LEU A 1 100 ? -9.413 6.586 3.398 1.00 86.25 100 LEU A CA 1
ATOM 805 C C . LEU A 1 100 ? -10.061 5.520 2.513 1.00 86.25 100 LEU A C 1
ATOM 807 O O . LEU A 1 100 ? -10.063 4.336 2.842 1.00 86.25 100 LEU A O 1
ATOM 811 N N . CYS A 1 101 ? -10.554 5.930 1.343 1.00 81.06 101 CYS A N 1
ATOM 812 C CA . CYS A 1 101 ? -11.131 5.026 0.349 1.00 81.06 101 CYS A CA 1
ATOM 813 C C . CYS A 1 101 ? -10.170 4.778 -0.832 1.00 81.06 101 CYS A C 1
ATOM 815 O O . CYS A 1 101 ? -9.556 5.725 -1.326 1.00 81.06 101 CYS A O 1
ATOM 817 N N . PRO A 1 102 ? -10.051 3.529 -1.323 1.00 80.00 102 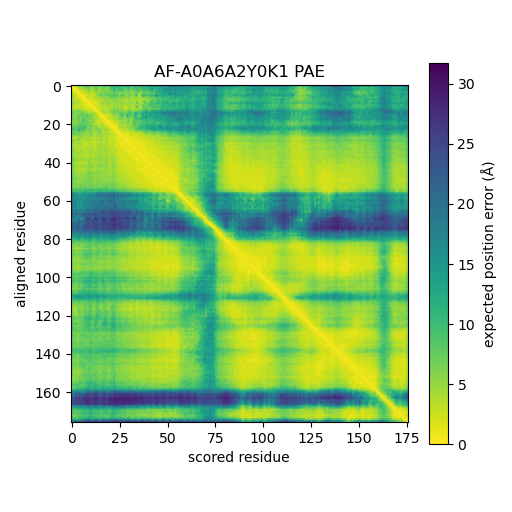PRO A N 1
ATOM 818 C CA . PRO A 1 102 ? -9.241 3.192 -2.488 1.00 80.00 102 PRO A CA 1
ATOM 819 C C . PRO A 1 102 ? -9.944 3.599 -3.789 1.00 80.00 102 PRO A C 1
ATOM 821 O O . PRO A 1 102 ? -11.146 3.387 -3.962 1.00 80.00 102 PRO A O 1
ATOM 824 N N . THR A 1 103 ? -9.186 4.147 -4.738 1.00 72.50 103 THR A N 1
ATOM 825 C CA . THR A 1 103 ? -9.725 4.604 -6.028 1.00 72.50 103 THR A CA 1
ATOM 826 C C . THR A 1 103 ? -9.757 3.467 -7.047 1.00 72.50 103 THR A C 1
ATOM 828 O O . THR A 1 103 ? -8.716 2.904 -7.398 1.00 72.50 103 THR A O 1
ATOM 831 N N . TYR A 1 104 ? -10.938 3.170 -7.596 1.00 72.12 104 TYR A N 1
ATOM 832 C CA . TYR A 1 104 ? -11.077 2.244 -8.723 1.00 72.12 104 TYR A CA 1
ATOM 833 C C . TYR A 1 104 ? -10.344 2.770 -9.966 1.00 72.12 104 TYR A C 1
ATOM 835 O O . TYR A 1 104 ? -10.613 3.868 -10.449 1.00 72.12 104 TYR A O 1
ATOM 843 N N . HIS A 1 105 ? -9.436 1.960 -10.508 1.00 73.50 105 HIS A N 1
ATOM 844 C CA . HIS A 1 105 ? -8.603 2.297 -11.660 1.00 73.50 105 HIS A CA 1
ATOM 845 C C . HIS A 1 105 ? -8.518 1.117 -12.642 1.00 73.50 105 HIS A C 1
ATOM 847 O O . HIS A 1 105 ? -8.595 -0.044 -12.241 1.00 73.50 105 HIS A O 1
ATOM 853 N N . ARG A 1 106 ? -8.387 1.397 -13.948 1.00 74.56 106 ARG A N 1
ATOM 854 C CA . ARG A 1 106 ? -8.393 0.365 -15.006 1.00 74.56 106 ARG A CA 1
ATOM 855 C C . ARG A 1 106 ? -7.590 0.809 -16.226 1.00 74.56 106 ARG A C 1
ATOM 857 O O . ARG A 1 106 ? -8.145 1.460 -17.106 1.00 74.56 106 ARG A O 1
ATOM 864 N N . VAL A 1 107 ? -6.307 0.443 -16.294 1.00 74.44 107 VAL A N 1
ATOM 865 C CA . VAL A 1 107 ? -5.430 0.766 -17.437 1.00 74.44 107 VAL A CA 1
ATOM 866 C C . VAL A 1 107 ? -6.105 0.399 -18.766 1.00 74.44 107 VAL A C 1
ATOM 868 O O . VAL A 1 107 ? -6.619 -0.706 -18.925 1.00 74.44 107 VAL A O 1
ATOM 871 N N . MET A 1 108 ? -6.097 1.342 -19.709 1.00 77.38 108 MET A N 1
ATOM 872 C CA . MET A 1 108 ? -6.657 1.194 -21.052 1.00 77.38 108 MET A CA 1
ATOM 873 C C . MET A 1 108 ? -5.567 1.376 -22.103 1.00 77.38 108 MET A C 1
ATOM 875 O O . MET A 1 108 ? -4.731 2.271 -21.977 1.00 77.38 108 MET A O 1
ATOM 879 N N . MET A 1 109 ? -5.638 0.577 -23.166 1.00 78.31 109 MET A N 1
ATOM 880 C CA . MET A 1 109 ? -4.899 0.823 -24.403 1.00 78.31 109 MET A CA 1
ATOM 881 C C . MET A 1 109 ? -5.666 1.841 -25.258 1.00 78.31 109 MET A C 1
ATOM 883 O O . MET A 1 109 ? -6.895 1.780 -25.337 1.00 78.31 109 MET A O 1
ATOM 887 N N . LYS A 1 110 ? -4.954 2.785 -25.881 1.00 77.88 110 LYS A N 1
ATOM 888 C CA . LYS A 1 110 ? -5.517 3.799 -26.785 1.00 77.88 110 LYS A CA 1
ATOM 889 C C . LYS A 1 110 ? -4.459 4.208 -27.811 1.00 77.88 110 LYS A C 1
ATOM 891 O O . LYS A 1 110 ? -3.419 4.736 -27.424 1.00 77.88 110 LYS A O 1
ATOM 896 N N . GLY A 1 111 ? -4.765 4.025 -29.094 1.00 82.88 111 GLY A N 1
ATOM 897 C CA . GLY A 1 111 ? -3.789 4.181 -30.176 1.00 82.88 111 GLY A CA 1
ATOM 898 C C . GLY A 1 111 ? -2.737 3.068 -30.181 1.00 82.88 111 GLY A C 1
ATOM 899 O O . GLY A 1 111 ? -2.766 2.166 -29.344 1.00 82.88 111 GLY A O 1
ATOM 900 N N . ASP A 1 112 ? -1.811 3.154 -31.132 1.00 87.50 112 ASP A N 1
ATOM 901 C CA . ASP A 1 112 ? -0.938 2.034 -31.516 1.00 87.50 112 ASP A CA 1
ATOM 902 C C . ASP A 1 112 ? 0.437 2.046 -30.816 1.00 87.50 112 ASP A C 1
ATOM 904 O O . ASP A 1 112 ? 1.269 1.165 -31.025 1.00 87.50 112 ASP A O 1
ATOM 908 N N . ASN A 1 113 ? 0.686 3.046 -29.963 1.00 84.25 113 ASN A N 1
ATOM 909 C CA . ASN A 1 113 ? 1.948 3.215 -29.242 1.00 84.25 113 ASN A CA 1
ATOM 910 C C . ASN A 1 113 ? 2.004 2.365 -27.962 1.00 84.25 113 ASN A C 1
ATOM 912 O O . ASN A 1 113 ? 1.068 2.351 -27.159 1.00 84.25 113 ASN A O 1
ATOM 916 N N . ALA A 1 114 ? 3.151 1.729 -27.713 1.00 84.00 114 ALA A N 1
ATOM 917 C CA . ALA A 1 114 ? 3.414 1.035 -26.455 1.00 84.00 114 ALA A CA 1
ATOM 918 C C . ALA A 1 114 ? 3.507 2.019 -25.269 1.00 84.00 114 ALA A C 1
ATOM 920 O O . ALA A 1 114 ? 4.177 3.049 -25.352 1.00 84.00 114 ALA A O 1
ATOM 921 N N . ARG A 1 115 ? 2.882 1.668 -24.136 1.00 81.00 115 ARG A N 1
ATOM 922 C CA . ARG A 1 115 ? 2.985 2.385 -22.853 1.00 81.00 115 ARG A CA 1
ATOM 923 C C . ARG A 1 115 ? 3.595 1.464 -21.798 1.00 81.00 115 ARG A C 1
ATOM 925 O O . ARG A 1 115 ? 3.166 0.322 -21.661 1.00 81.00 115 ARG A O 1
ATOM 932 N N . TYR A 1 116 ? 4.531 1.993 -21.013 1.00 77.69 116 TYR A N 1
ATOM 933 C CA . TYR A 1 116 ? 5.197 1.291 -19.912 1.00 77.69 116 TYR A CA 1
ATOM 934 C C . TYR A 1 116 ? 4.885 1.963 -18.560 1.00 77.69 116 TYR A C 1
ATOM 936 O O . TYR A 1 116 ? 4.596 3.160 -18.510 1.00 77.69 116 TYR A O 1
ATOM 944 N N . SER A 1 117 ? 4.927 1.196 -17.465 1.00 76.88 117 SER A N 1
ATOM 945 C CA . SER A 1 117 ? 4.708 1.664 -16.081 1.00 76.88 117 SER A CA 1
ATOM 946 C C . SER A 1 117 ? 5.328 0.691 -15.063 1.00 76.88 117 SER A C 1
ATOM 948 O O . SER A 1 117 ? 5.411 -0.499 -15.356 1.00 76.88 117 SER A O 1
ATOM 950 N N . VAL A 1 118 ? 5.740 1.181 -13.885 1.00 74.31 118 VAL A N 1
ATOM 951 C CA . VAL A 1 118 ? 6.514 0.451 -12.845 1.00 74.31 118 VAL A CA 1
ATOM 952 C C . VAL A 1 118 ? 5.956 0.768 -11.439 1.00 74.31 118 VAL A C 1
ATOM 954 O O . VAL A 1 118 ? 5.257 1.773 -11.303 1.00 74.31 118 VAL A O 1
ATOM 957 N N . GLY A 1 119 ? 6.244 -0.052 -10.409 1.00 71.88 119 GLY A N 1
ATOM 958 C CA . GLY A 1 119 ? 5.505 -0.019 -9.135 1.00 71.88 119 GLY A CA 1
ATOM 959 C C . GLY A 1 119 ? 6.224 -0.199 -7.783 1.00 71.88 119 GLY A C 1
ATOM 960 O O . GLY A 1 119 ? 7.141 -1.004 -7.660 1.00 71.88 119 GLY A O 1
ATOM 961 N N . LEU A 1 120 ? 5.676 0.463 -6.742 1.00 71.25 120 LEU A N 1
ATOM 962 C CA . LEU A 1 120 ? 5.843 0.227 -5.286 1.00 71.25 120 LEU A CA 1
ATOM 963 C C . LEU A 1 120 ? 4.502 0.297 -4.449 1.00 71.25 120 LEU A C 1
ATOM 965 O O . LEU A 1 120 ? 4.026 1.382 -4.143 1.00 71.25 120 LEU A O 1
ATOM 969 N N . PHE A 1 121 ? 3.802 -0.830 -4.201 1.00 72.25 121 PHE A N 1
ATOM 970 C CA . PHE A 1 121 ? 2.576 -0.968 -3.368 1.00 72.25 121 PHE A CA 1
ATOM 971 C C . PHE A 1 121 ? 2.991 -1.240 -1.910 1.00 72.25 121 PHE A C 1
ATOM 973 O O . PHE A 1 121 ? 4.080 -1.744 -1.711 1.00 72.25 121 PHE A O 1
ATOM 980 N N . ALA A 1 122 ? 2.119 -1.064 -0.914 1.00 73.88 122 ALA A N 1
ATOM 981 C CA . ALA A 1 122 ? 2.331 -1.654 0.415 1.00 73.88 122 ALA A CA 1
ATOM 982 C C . ALA A 1 122 ? 1.354 -2.824 0.645 1.00 73.88 122 ALA A C 1
ATOM 984 O O . ALA A 1 122 ? 0.140 -2.617 0.725 1.00 73.88 122 ALA A O 1
ATOM 985 N N . ALA A 1 123 ? 1.880 -4.049 0.702 1.00 73.31 123 ALA A N 1
ATOM 986 C CA . ALA A 1 123 ? 1.151 -5.282 1.000 1.00 73.31 123 ALA A CA 1
ATOM 987 C C . ALA A 1 123 ? 1.519 -5.837 2.396 1.00 73.31 123 ALA A C 1
ATOM 989 O O . ALA A 1 123 ? 2.707 -6.059 2.644 1.00 73.31 123 ALA A O 1
ATOM 990 N N . PRO A 1 124 ? 0.540 -6.103 3.288 1.00 77.94 124 PRO A N 1
ATOM 991 C CA . PRO A 1 124 ? 0.810 -6.615 4.629 1.00 77.94 124 PRO A CA 1
ATOM 992 C C . PRO A 1 124 ? 1.590 -7.932 4.663 1.00 77.94 124 PRO A C 1
ATOM 994 O O . PRO 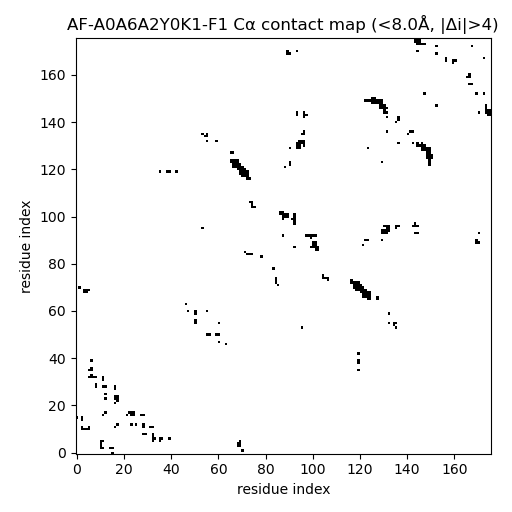A 1 124 ? 1.388 -8.813 3.826 1.00 77.94 124 PRO A O 1
ATOM 997 N N . ARG A 1 125 ? 2.457 -8.081 5.669 1.00 74.94 125 ARG A N 1
ATOM 998 C CA . ARG A 1 125 ? 3.216 -9.307 5.933 1.00 74.94 125 ARG A CA 1
ATOM 999 C C . ARG A 1 125 ? 2.291 -10.452 6.363 1.00 74.94 125 ARG A C 1
ATOM 1001 O O . ARG A 1 125 ? 1.464 -10.269 7.254 1.00 74.94 125 ARG A O 1
ATOM 1008 N N . GLY A 1 126 ? 2.479 -11.641 5.786 1.00 74.88 126 GLY A N 1
ATOM 1009 C CA . GLY A 1 126 ? 1.776 -12.858 6.203 1.00 74.88 126 GLY A CA 1
ATOM 1010 C C . GLY A 1 126 ? 1.968 -13.178 7.688 1.00 74.88 126 GLY A C 1
ATOM 1011 O O . GLY A 1 126 ? 3.059 -13.010 8.242 1.00 74.88 126 GLY A O 1
ATOM 1012 N N . GLY A 1 127 ? 0.891 -13.609 8.340 1.00 78.69 127 GLY A N 1
ATOM 1013 C CA . GLY A 1 127 ? 0.798 -13.793 9.786 1.00 78.69 127 GLY A CA 1
ATOM 1014 C C . GLY A 1 127 ? 0.432 -12.521 10.562 1.00 78.69 127 GLY A C 1
ATOM 1015 O O . GLY A 1 127 ? 0.184 -12.614 11.767 1.00 78.69 127 GLY A O 1
ATOM 1016 N N . TYR A 1 128 ? 0.382 -11.341 9.926 1.00 82.88 128 TYR A N 1
ATOM 1017 C CA . TYR A 1 128 ? -0.088 -10.115 10.574 1.00 82.88 128 TYR A CA 1
ATOM 1018 C C . TYR A 1 128 ? -1.603 -9.934 10.402 1.00 82.88 128 TYR A C 1
ATOM 1020 O O . TYR A 1 128 ? -2.107 -9.717 9.300 1.00 82.88 128 TYR A O 1
ATOM 1028 N N . GLN A 1 129 ? -2.325 -9.937 11.526 1.00 88.62 129 GLN A N 1
ATOM 1029 C CA . GLN A 1 129 ? -3.759 -9.646 11.584 1.00 88.62 129 GLN A CA 1
ATOM 1030 C C . GLN A 1 129 ? -4.022 -8.142 11.422 1.00 88.62 129 GLN A C 1
ATOM 1032 O O . GLN A 1 129 ? -3.954 -7.368 12.379 1.00 88.62 129 GLN A O 1
ATOM 1037 N N . VAL A 1 130 ? -4.350 -7.727 10.199 1.00 89.50 130 VAL A N 1
ATOM 1038 C CA . VAL A 1 130 ? -4.705 -6.350 9.848 1.00 89.50 130 VAL A CA 1
ATOM 1039 C C . VAL A 1 130 ? -6.039 -5.986 10.500 1.00 89.50 130 VAL A C 1
ATOM 1041 O O . VAL A 1 130 ? -7.097 -6.451 10.083 1.00 89.50 130 VAL A O 1
ATOM 1044 N N . LYS A 1 131 ? -5.976 -5.123 11.518 1.00 91.50 131 LYS A N 1
ATOM 1045 C CA . LYS A 1 131 ? -7.113 -4.528 12.236 1.00 91.50 131 LYS A CA 1
ATOM 1046 C C . LYS A 1 131 ? -6.949 -3.008 12.341 1.00 91.50 131 LYS A C 1
ATOM 1048 O O . LYS A 1 131 ? -5.849 -2.503 12.131 1.00 91.50 131 LYS A O 1
ATOM 1053 N N . ALA A 1 132 ? -8.007 -2.295 12.718 1.00 92.19 132 ALA A N 1
ATOM 1054 C CA . ALA A 1 132 ? -7.897 -0.886 13.090 1.00 92.19 132 ALA A CA 1
ATOM 1055 C C . ALA A 1 132 ? -6.992 -0.689 14.336 1.00 92.19 132 ALA A C 1
ATOM 1057 O O . ALA A 1 132 ? -7.086 -1.493 15.274 1.00 92.19 132 ALA A O 1
ATOM 1058 N N . PRO A 1 133 ? -6.145 0.362 14.375 1.00 91.06 133 PRO A N 1
ATOM 1059 C CA . PRO A 1 133 ? -5.564 0.901 15.602 1.00 91.06 133 PRO A CA 1
ATOM 1060 C C . PRO A 1 133 ? -6.650 1.311 16.595 1.00 91.06 133 PRO A C 1
ATOM 1062 O O . PRO A 1 133 ? -7.754 1.693 16.207 1.00 91.06 133 PRO A O 1
ATOM 1065 N N . GLU A 1 134 ? -6.325 1.257 17.881 1.00 90.50 134 GLU A N 1
ATOM 1066 C CA . GLU A 1 134 ? -7.270 1.574 18.958 1.00 90.50 134 GLU A CA 1
ATOM 1067 C C . GLU A 1 134 ? -7.509 3.092 19.047 1.00 90.50 134 GLU A C 1
ATOM 1069 O O . GLU A 1 134 ? -8.595 3.533 19.402 1.00 90.50 134 GLU A O 1
ATOM 1074 N N . GLU A 1 135 ? -6.552 3.891 18.573 1.00 91.81 135 GLU A N 1
ATOM 1075 C CA . GLU A 1 135 ? -6.636 5.344 18.397 1.00 91.81 135 GLU A CA 1
ATOM 1076 C C . GLU A 1 135 ? -7.668 5.782 17.339 1.00 91.81 135 GLU A C 1
ATOM 1078 O O . GLU A 1 135 ? -8.073 6.943 17.324 1.00 91.81 135 GLU A O 1
ATOM 1083 N N . LEU A 1 136 ? -8.102 4.870 16.456 1.00 92.50 136 LEU A N 1
ATOM 1084 C CA . LEU A 1 136 ? -9.091 5.126 15.396 1.00 92.50 136 LEU A CA 1
ATOM 1085 C C . LEU A 1 136 ? -10.474 4.520 15.698 1.00 92.50 136 LEU A C 1
ATOM 1087 O O . LEU A 1 136 ? -11.325 4.447 14.803 1.00 92.50 136 LEU A O 1
ATOM 1091 N N . VAL A 1 137 ? -10.699 4.075 16.938 1.00 93.69 137 VAL A N 1
ATOM 1092 C CA . VAL A 1 137 ? -11.926 3.401 17.378 1.00 93.69 137 VAL A CA 1
ATOM 1093 C C . VAL A 1 137 ? -12.481 4.080 18.633 1.00 93.69 137 VAL A C 1
ATOM 1095 O O . VAL A 1 137 ? -11.878 4.017 19.700 1.00 93.69 137 VAL A O 1
ATOM 1098 N N . ASP A 1 138 ? -13.658 4.698 18.521 1.00 93.44 138 ASP A N 1
ATOM 1099 C CA . ASP A 1 138 ? -14.377 5.304 19.652 1.00 93.44 138 ASP A CA 1
ATOM 1100 C C . ASP A 1 138 ? -15.905 5.106 19.539 1.00 93.44 138 ASP A C 1
ATOM 1102 O O . ASP A 1 138 ? -16.400 4.485 18.595 1.00 93.44 138 ASP A O 1
ATOM 1106 N N . ASP A 1 139 ? -16.672 5.643 20.496 1.00 94.44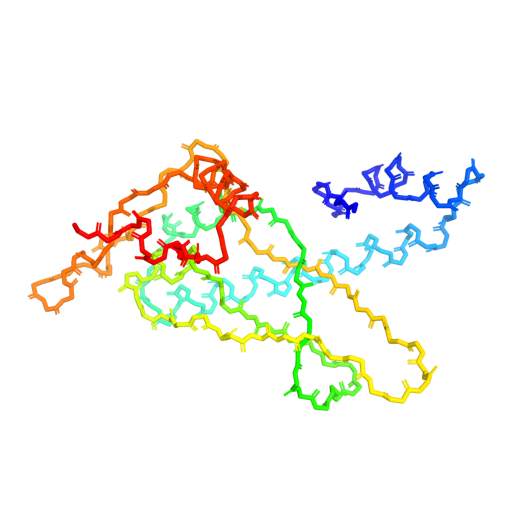 139 ASP A N 1
ATOM 1107 C CA . ASP A 1 139 ? -18.145 5.555 20.533 1.00 94.44 139 ASP A CA 1
ATOM 1108 C C . ASP A 1 139 ? -18.853 6.173 19.302 1.00 94.44 139 ASP A C 1
ATOM 1110 O O . ASP A 1 139 ? -20.051 5.960 19.100 1.00 94.44 139 ASP A O 1
ATOM 1114 N N . LYS A 1 140 ? -18.146 6.971 18.490 1.00 93.88 140 LYS A N 1
ATOM 1115 C CA . LYS A 1 140 ? -18.653 7.636 17.275 1.00 93.88 140 LYS A CA 1
ATOM 1116 C C . LYS A 1 140 ? -18.120 6.981 16.001 1.00 93.88 140 LYS A C 1
ATOM 1118 O O . LYS A 1 140 ? -18.809 7.014 14.983 1.00 93.88 140 LYS A O 1
ATOM 1123 N N . ASN A 1 141 ? -16.926 6.395 16.056 1.00 92.50 141 ASN A N 1
ATOM 1124 C CA . ASN A 1 141 ? -16.287 5.636 14.988 1.00 92.50 141 ASN A CA 1
ATOM 1125 C C . ASN A 1 141 ? -15.982 4.196 15.455 1.00 92.50 141 ASN A C 1
ATOM 1127 O O . ASN A 1 141 ? -14.820 3.861 15.696 1.00 92.50 141 ASN A O 1
ATOM 1131 N N . PRO A 1 142 ? -17.004 3.332 15.610 1.00 94.62 142 PRO A N 1
ATOM 1132 C CA . PRO A 1 142 ? -16.809 1.944 16.019 1.00 94.62 142 PRO A CA 1
ATOM 1133 C C . PRO A 1 142 ? -16.026 1.143 14.965 1.00 94.62 142 PRO A C 1
ATOM 1135 O O . PRO A 1 142 ? -15.851 1.574 13.826 1.00 94.62 142 PRO A O 1
ATOM 1138 N N . VAL A 1 143 ? -15.571 -0.060 15.327 1.00 95.00 143 VAL A N 1
ATOM 1139 C CA . VAL A 1 143 ? -14.877 -0.973 14.400 1.00 95.00 143 VAL A CA 1
ATOM 1140 C C . VAL A 1 143 ? -15.789 -1.324 13.216 1.00 95.00 143 VAL A C 1
ATOM 1142 O O . VAL A 1 143 ? -16.806 -1.993 13.394 1.00 95.00 143 VAL A O 1
ATOM 1145 N N . LEU A 1 144 ? -15.415 -0.902 12.004 1.00 93.94 144 LEU A N 1
ATOM 1146 C CA . LEU A 1 144 ? -16.205 -1.126 10.785 1.00 93.94 144 LEU A CA 1
ATOM 1147 C C . LEU A 1 144 ? -15.884 -2.452 10.076 1.00 93.94 144 LEU A C 1
ATOM 1149 O O . LEU A 1 144 ? -16.666 -2.906 9.240 1.00 93.94 144 LEU A O 1
ATOM 1153 N N . PHE A 1 145 ? -14.734 -3.061 10.381 1.00 93.69 145 PHE A N 1
ATOM 1154 C CA . PHE A 1 145 ? -14.197 -4.223 9.669 1.00 93.69 145 PHE A CA 1
ATOM 1155 C C . PHE A 1 145 ? -13.624 -5.264 10.632 1.00 93.69 145 PHE A C 1
ATOM 1157 O O . PHE A 1 145 ? -12.928 -4.925 11.590 1.00 93.69 145 PHE A O 1
ATOM 1164 N N . LYS A 1 146 ? -13.864 -6.545 10.345 1.00 94.25 146 LYS A N 1
ATOM 1165 C CA . LYS A 1 146 ? -13.197 -7.663 11.023 1.00 94.25 146 LYS A CA 1
ATOM 1166 C C . LYS A 1 146 ? -11.682 -7.635 10.748 1.00 94.25 146 LYS A C 1
ATOM 1168 O O . LYS A 1 146 ? -11.289 -7.300 9.627 1.00 94.25 146 LYS A O 1
ATOM 1173 N N . PRO A 1 147 ? -10.841 -8.032 11.723 1.00 93.31 147 PRO A N 1
ATOM 1174 C CA . PRO A 1 147 ? -9.440 -8.354 11.470 1.00 93.31 147 PRO A CA 1
ATOM 1175 C C . PRO A 1 147 ? -9.291 -9.427 10.385 1.00 93.31 147 PRO A C 1
ATOM 1177 O O . PRO A 1 147 ? -10.156 -10.297 10.263 1.00 93.31 147 PRO A O 1
ATOM 1180 N N . PHE A 1 148 ? -8.202 -9.377 9.617 1.00 91.38 148 PHE A N 1
ATOM 1181 C CA . PHE A 1 148 ? -7.899 -10.386 8.600 1.00 91.38 148 PHE A CA 1
ATOM 1182 C C . PHE A 1 148 ? -6.393 -10.616 8.428 1.00 91.38 148 PHE A C 1
ATOM 1184 O O . PHE A 1 148 ? -5.597 -9.700 8.631 1.00 91.38 148 PHE A O 1
ATOM 1191 N N . ASP A 1 149 ? -6.007 -11.815 7.985 1.00 90.81 149 ASP A N 1
ATOM 1192 C CA . ASP A 1 149 ? -4.673 -12.069 7.434 1.00 90.81 149 ASP A CA 1
ATOM 1193 C C . ASP A 1 149 ? -4.664 -11.856 5.908 1.00 90.81 149 ASP A C 1
ATOM 1195 O O . ASP A 1 149 ? -5.590 -12.252 5.190 1.00 90.81 149 ASP A O 1
ATOM 1199 N N . TYR A 1 150 ? -3.618 -11.203 5.402 1.00 86.19 150 TYR A N 1
ATOM 1200 C CA . TYR A 1 150 ? -3.519 -10.827 3.991 1.00 86.19 150 TYR A CA 1
ATOM 1201 C C . TYR A 1 150 ? -3.223 -12.006 3.048 1.00 86.19 150 TYR A C 1
ATOM 1203 O O . TYR A 1 150 ? -3.689 -11.990 1.907 1.00 86.19 150 TYR A O 1
ATOM 1211 N N . GLU A 1 151 ? -2.509 -13.041 3.498 1.00 86.56 151 GLU A N 1
ATOM 1212 C CA . GLU A 1 151 ? -2.245 -14.247 2.705 1.00 86.56 151 GLU A CA 1
ATOM 1213 C C . GLU A 1 151 ? -3.474 -15.171 2.678 1.00 86.56 151 GLU A C 1
ATOM 1215 O O . GLU A 1 151 ? -3.815 -15.693 1.612 1.00 86.56 151 GLU A O 1
ATOM 1220 N N . GLU A 1 152 ? -4.215 -15.283 3.789 1.00 88.88 152 GLU A N 1
ATOM 1221 C CA . GLU A 1 152 ? -5.535 -15.939 3.816 1.00 88.88 152 GLU A CA 1
ATOM 1222 C C . GLU A 1 152 ? -6.511 -15.270 2.835 1.00 88.88 152 GLU A C 1
ATOM 1224 O O . GLU A 1 152 ? -7.110 -15.941 1.985 1.00 88.88 152 GLU A O 1
ATOM 1229 N N . PHE A 1 153 ? -6.628 -13.936 2.895 1.00 87.56 153 PHE A N 1
ATOM 1230 C CA . PHE A 1 153 ? -7.449 -13.179 1.950 1.00 87.56 153 PHE A CA 1
ATOM 1231 C C . PHE A 1 153 ? -6.985 -13.375 0.500 1.00 87.56 153 PHE A C 1
ATOM 1233 O O . PHE A 1 153 ? -7.822 -13.550 -0.387 1.00 87.56 153 PHE A O 1
ATOM 1240 N N . LEU A 1 154 ? -5.676 -13.370 0.230 1.00 85.44 154 LEU A N 1
ATOM 1241 C CA . LEU A 1 154 ? -5.1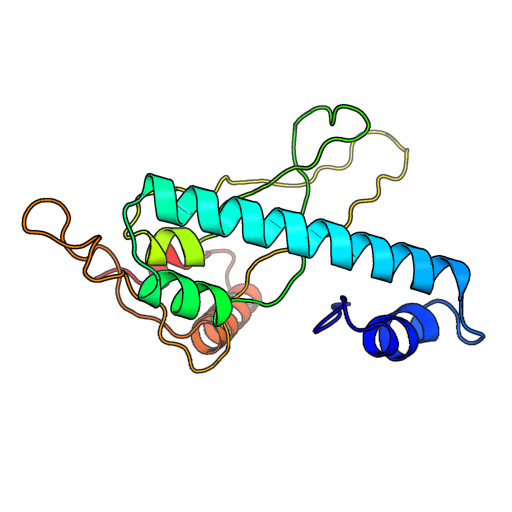52 -13.571 -1.122 1.00 85.44 154 LEU A CA 1
ATOM 1242 C C . LEU A 1 154 ? -5.499 -14.969 -1.663 1.00 85.44 154 LEU A C 1
ATOM 1244 O O . LEU A 1 154 ? -5.898 -15.087 -2.824 1.00 85.44 154 LEU A O 1
ATOM 1248 N N . GLY A 1 155 ? -5.432 -16.012 -0.830 1.00 85.94 155 GLY A N 1
ATOM 1249 C CA . GLY A 1 155 ? -5.884 -17.362 -1.186 1.00 85.94 155 GLY A CA 1
ATOM 1250 C C . GLY A 1 155 ? -7.389 -17.429 -1.484 1.00 85.94 155 GLY A C 1
ATOM 1251 O O . GLY A 1 155 ? -7.810 -17.995 -2.500 1.00 85.94 155 GLY A O 1
ATOM 1252 N N . PHE A 1 156 ? -8.211 -16.785 -0.652 1.00 85.88 156 PHE A N 1
ATOM 1253 C CA . PHE A 1 156 ? -9.657 -16.656 -0.870 1.00 85.88 156 PHE A CA 1
ATOM 1254 C C . PHE A 1 156 ? -9.986 -15.887 -2.164 1.00 85.88 156 PHE A C 1
ATOM 1256 O O . PHE A 1 156 ? -10.817 -16.315 -2.967 1.00 85.88 156 PHE A O 1
ATOM 1263 N N . TYR A 1 157 ? -9.297 -14.776 -2.419 1.00 81.25 157 TYR A N 1
ATOM 1264 C CA . TYR A 1 157 ? -9.484 -13.966 -3.619 1.00 81.25 157 TYR A CA 1
ATOM 1265 C C . TYR A 1 157 ? -9.114 -14.745 -4.891 1.00 81.25 157 TYR A C 1
ATOM 1267 O O . TYR A 1 157 ? -9.896 -14.788 -5.842 1.00 81.25 157 TYR A O 1
ATOM 1275 N N . LEU A 1 158 ? -7.962 -15.426 -4.904 1.00 81.81 158 LEU A N 1
ATOM 1276 C CA . LEU A 1 158 ? -7.520 -16.238 -6.044 1.00 81.81 158 LEU A CA 1
ATOM 1277 C C . LEU A 1 158 ? -8.462 -17.419 -6.330 1.00 81.81 158 LEU A C 1
ATOM 1279 O O . LEU A 1 158 ? -8.716 -17.718 -7.498 1.00 81.81 158 LEU A O 1
ATOM 1283 N N . THR A 1 159 ? -9.034 -18.051 -5.300 1.00 79.06 159 THR A N 1
ATOM 1284 C CA . THR A 1 159 ? -10.007 -19.145 -5.491 1.00 79.06 159 THR A CA 1
ATOM 1285 C C . THR A 1 159 ? -11.367 -18.670 -6.010 1.00 79.06 159 THR A C 1
ATOM 1287 O O . THR A 1 159 ? -12.042 -19.450 -6.679 1.00 79.06 159 THR A O 1
ATOM 1290 N N . GLN A 1 160 ? -11.747 -17.400 -5.816 1.00 69.94 160 GLN A N 1
ATOM 1291 C CA . GLN A 1 160 ? -12.937 -16.815 -6.458 1.00 69.94 160 GLN A CA 1
ATOM 1292 C C . GLN A 1 160 ? -12.690 -16.262 -7.869 1.00 69.94 160 GLN A C 1
ATOM 1294 O O . GLN A 1 160 ? -13.608 -16.265 -8.686 1.00 69.94 160 GLN A O 1
ATOM 1299 N N . VAL A 1 161 ? -11.466 -15.838 -8.204 1.00 61.22 161 VAL A N 1
ATOM 1300 C CA . VAL A 1 161 ? -11.126 -15.371 -9.566 1.00 61.22 161 VAL A CA 1
ATOM 1301 C C . VAL A 1 161 ? -11.235 -16.491 -10.616 1.00 61.22 161 VAL A C 1
ATOM 1303 O O . VAL A 1 161 ? -11.452 -16.201 -11.791 1.00 61.22 161 VAL A O 1
ATOM 1306 N N . ALA A 1 162 ? -11.122 -17.761 -10.213 1.00 50.19 162 ALA A N 1
ATOM 1307 C CA . ALA A 1 162 ? -11.176 -18.908 -11.120 1.00 50.19 162 ALA A CA 1
ATOM 1308 C C . ALA A 1 162 ? -12.584 -19.278 -11.664 1.00 50.19 162 ALA A C 1
ATOM 1310 O O . ALA A 1 162 ? -12.660 -19.562 -12.861 1.00 50.19 162 ALA A O 1
ATOM 1311 N N . PRO A 1 163 ? -13.687 -19.310 -10.874 1.00 49.62 163 PRO A N 1
ATOM 1312 C CA . PRO A 1 163 ? -14.950 -19.902 -11.334 1.00 49.62 163 PRO A CA 1
ATOM 1313 C C . PRO A 1 163 ? -16.100 -18.907 -11.571 1.00 49.62 163 PRO A C 1
ATOM 1315 O O . PRO A 1 163 ? -17.030 -19.243 -12.302 1.00 49.62 163 PRO A O 1
ATOM 1318 N N . VAL A 1 164 ? -16.099 -17.717 -10.951 1.00 44.72 164 VAL A N 1
ATOM 1319 C CA . VAL A 1 164 ? -17.268 -16.815 -10.941 1.00 44.72 164 VAL A CA 1
ATOM 1320 C C . VAL A 1 164 ? -16.841 -15.360 -11.131 1.00 44.72 164 VAL A C 1
ATOM 1322 O O . VAL A 1 164 ? -16.008 -14.840 -10.401 1.00 44.72 164 VAL A O 1
ATOM 1325 N N . GLY A 1 165 ? -17.473 -14.648 -12.070 1.00 47.28 165 GLY A N 1
ATOM 1326 C CA . GLY A 1 165 ? -17.193 -13.229 -12.350 1.00 47.28 165 GLY A CA 1
ATOM 1327 C C . GLY A 1 165 ? -17.623 -12.229 -11.260 1.00 47.28 165 GLY A C 1
ATOM 1328 O O . GLY A 1 165 ? -17.628 -11.026 -11.516 1.00 47.28 165 GLY A O 1
ATOM 1329 N N . ALA A 1 166 ? -18.003 -12.700 -10.070 1.00 49.06 166 ALA A N 1
ATOM 1330 C CA . ALA A 1 166 ? -18.410 -11.884 -8.933 1.00 49.06 166 ALA A CA 1
ATOM 1331 C C . ALA A 1 166 ? -17.234 -11.739 -7.956 1.00 49.06 166 ALA A C 1
ATOM 1333 O O . ALA A 1 166 ? -16.719 -12.726 -7.442 1.00 49.06 166 ALA A O 1
ATOM 1334 N N . ARG A 1 167 ? -16.805 -10.501 -7.693 1.00 58.62 167 ARG A N 1
ATOM 1335 C CA . ARG A 1 167 ? -15.711 -10.216 -6.756 1.00 58.62 167 ARG A CA 1
ATOM 1336 C C . ARG A 1 167 ? -16.270 -9.869 -5.382 1.00 58.62 167 ARG A C 1
ATOM 1338 O O . ARG A 1 167 ? -16.861 -8.803 -5.230 1.00 58.62 167 ARG A O 1
ATOM 1345 N N . ALA A 1 168 ? -15.995 -10.695 -4.376 1.00 62.22 168 ALA A N 1
ATOM 1346 C CA . ALA A 1 168 ? -15.921 -10.185 -3.012 1.00 62.22 168 ALA A CA 1
ATOM 1347 C C . ALA A 1 168 ? -14.634 -9.349 -2.902 1.00 62.22 168 ALA A C 1
ATOM 1349 O O . ALA A 1 168 ? -13.534 -9.888 -3.021 1.00 62.22 168 ALA A O 1
ATOM 1350 N N . GLY A 1 169 ? -14.768 -8.030 -2.739 1.00 75.31 169 GLY A N 1
ATOM 1351 C CA . GLY A 1 169 ? -13.630 -7.178 -2.382 1.00 75.31 169 GLY A CA 1
ATOM 1352 C C . GLY A 1 169 ? -13.163 -7.478 -0.958 1.00 75.31 169 GLY A C 1
ATOM 1353 O O . GLY A 1 169 ? -13.892 -8.106 -0.186 1.00 75.31 169 GLY A O 1
ATOM 1354 N N . LEU A 1 170 ? -11.988 -6.992 -0.568 1.00 80.75 170 LEU A N 1
ATOM 1355 C CA . LEU A 1 170 ? -11.499 -7.155 0.806 1.00 80.75 170 LEU A CA 1
ATOM 1356 C C . LEU A 1 170 ? -12.457 -6.491 1.818 1.00 80.75 170 LEU A C 1
ATOM 1358 O O . LEU A 1 170 ? -12.743 -7.052 2.870 1.00 80.75 170 LEU A O 1
ATOM 1362 N N . THR A 1 171 ? -13.083 -5.371 1.438 1.00 82.44 171 THR A N 1
ATOM 1363 C CA . THR A 1 171 ? -14.201 -4.750 2.175 1.00 82.44 171 THR A CA 1
ATOM 1364 C C . THR A 1 171 ? -15.357 -5.729 2.466 1.00 82.44 171 THR A C 1
ATOM 1366 O O . THR A 1 171 ? -16.006 -5.615 3.501 1.00 82.44 171 THR A O 1
ATOM 1369 N N . THR A 1 172 ? -15.636 -6.677 1.563 1.00 85.31 172 THR A N 1
ATOM 1370 C CA . THR A 1 172 ? -16.687 -7.704 1.712 1.00 85.31 172 THR A CA 1
ATOM 1371 C C . THR A 1 172 ? -16.192 -8.930 2.479 1.00 85.31 172 THR A C 1
ATOM 1373 O O . THR A 1 172 ? -16.969 -9.545 3.196 1.00 85.31 172 THR A O 1
ATOM 1376 N N . TYR A 1 173 ? -14.908 -9.283 2.365 1.00 86.00 173 TYR A N 1
ATOM 1377 C CA . TYR A 1 173 ? -14.298 -10.339 3.182 1.00 86.00 173 TYR A CA 1
ATOM 1378 C C . TYR A 1 173 ? -14.346 -9.984 4.677 1.00 86.00 173 TYR A C 1
ATOM 1380 O O . TYR A 1 173 ? -14.665 -10.828 5.511 1.00 86.00 173 TYR A O 1
ATOM 1388 N N . CYS A 1 174 ? -14.116 -8.709 5.004 1.00 88.00 174 CYS A N 1
ATOM 1389 C CA . CYS A 1 174 ? -14.060 -8.221 6.381 1.00 88.00 174 CYS A CA 1
ATOM 1390 C C . CYS A 1 174 ? -15.378 -7.626 6.912 1.00 88.00 174 CYS A C 1
ATOM 1392 O O . CYS A 1 174 ? -15.359 -6.984 7.964 1.00 88.00 174 CYS A O 1
ATOM 1394 N N . SER A 1 175 ? -16.518 -7.790 6.229 1.00 83.31 175 SER A N 1
ATOM 1395 C CA . SER A 1 175 ? -17.802 -7.283 6.741 1.00 83.31 175 SER A CA 1
ATOM 1396 C C . SER A 1 175 ? -18.308 -8.092 7.943 1.00 83.31 175 SER A C 1
ATOM 1398 O O . SER A 1 175 ? -17.976 -9.272 8.085 1.00 83.31 175 SER A O 1
ATOM 1400 N N . ALA A 1 176 ? -19.109 -7.450 8.802 1.00 56.31 176 ALA A N 1
ATOM 1401 C CA . ALA A 1 176 ? -19.736 -8.038 9.995 1.00 56.31 176 ALA A CA 1
ATOM 1402 C C . ALA A 1 176 ? -20.547 -9.316 9.705 1.00 56.31 176 ALA A C 1
ATOM 1404 O O . ALA A 1 176 ? -21.147 -9.409 8.615 1.00 56.31 176 ALA A O 1
#

Sequence (176 aa):
MTIDEAQVAANIEQGPTSTFWPHGNISFSKTLVWFTELASRLEKTVQRMVLEIFGVDNHGWRVLEDMVKWWIVSYYVEPSPNSFIVMVGESLKIWLNGGLCPTYHRVMMKGDNARYSVGLFAAPRGGYQVKAPEELVDDKNPVLFKPFDYEEFLGFYLTQVAPVGARAGLTTYCSA

Foldseek 3Di:
DFFWPLLPLCRLFVPPQCVVPVVGDVVVSVVSNVVVVVVVVVVLVVLVVVCVVLVHDVVVVVQQVQQADFKDDDADDPADVPDDDDFDDPLVCQQLLNPDDTDDGDDDDDDDDDDDDIMTDGGHDFPDFRHYDPSNDDPVRHRQWATDGRVVVVVVQVVCVPPDPDDDDVSNVGGD

pLDDT: mean 76.09, std 14.67, range [31.77, 95.0]

Secondary structure (DSSP, 8-state):
---TTTTSHHHHIIIIIHHH-TT--HHHHHHHHHHHHHHHHHHHHHHHHHHHHHT--HHHHHHHHTT--------SS---TT-------HHHHHHTTTSSPPPP------SSS----------PPTT-EE---GGG--SSS---S--EEHHHHHHHHHHHHTT-S----HHHHT--

Organism: Hibiscus syriacus (NCBI:txid106335)

InterPro domains:
  IPR027443 Isopenicillin N synthase-like superfamily [G3DSA:2.60.120.330] (51-156)
  IPR044861 Isopenicillin N synthase-like, Fe(2+) 2OG dioxygenase domain [PF03171] (53-123)

Nearest PDB structures (foldseek):
  8cvg-assembly1_A  TM=9.172E-01  e=5.029E-04  Atropa belladonna
  8cvd-assembly1_A  TM=9.326E-01  e=7.004E-04  Atropa belladonna
  8cv8-assembly1_A  TM=9.201E-01  e=7.995E-04  Atropa belladonna
  8cv9-assembly1_A  TM=8.970E-01  e=7.004E-04  Atropa belladonna
  5o7y-assembly1_A  TM=8.091E-01  e=9.128E-04  Papaver somniferum

Solvent-accessible surface area (backbone atoms only — not comparable to full-atom values): 10834 Å² total; per-residue (Å²): 139,88,63,72,68,43,61,42,56,66,43,35,46,70,45,61,31,34,70,79,28,84,87,55,46,71,67,60,40,53,54,51,24,55,48,38,49,54,49,50,54,49,49,59,50,52,55,48,53,51,32,66,74,67,72,48,53,76,67,53,49,54,54,55,65,53,26,64,42,66,58,33,78,77,64,100,60,87,76,56,88,97,65,84,78,85,82,56,47,63,70,57,16,46,35,49,50,58,76,48,76,52,75,92,76,76,86,74,90,75,79,93,69,90,84,87,87,77,53,69,34,75,38,57,35,71,88,44,68,52,42,53,53,71,85,62,48,45,102,87,41,59,87,69,53,52,64,42,42,50,54,62,49,47,53,55,48,56,64,38,69,73,81,45,100,67,79,76,47,68,74,59,71,23,48,129